Protein AF-A0AAP7KE89-F1 (afdb_monomer)

Radius of gyration: 27.96 Å; Cα contacts (8 Å, |Δi|>4): 507; chains: 1; bounding box: 70×49×113 Å

Structure (mmCIF, N/CA/C/O backbone):
data_AF-A0AAP7KE8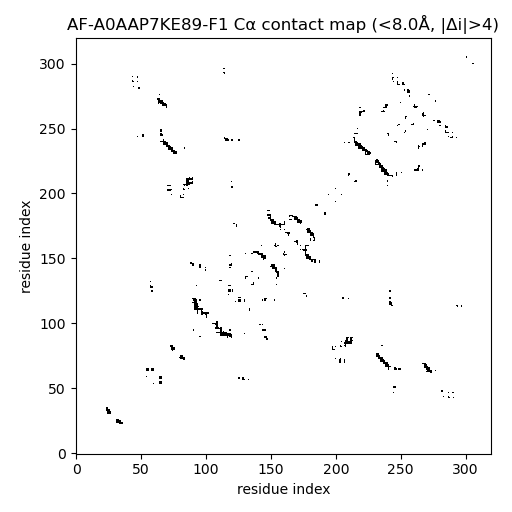9-F1
#
_entry.id   AF-A0AAP7KE89-F1
#
loop_
_atom_site.group_PDB
_atom_site.id
_atom_site.type_symbol
_atom_site.label_atom_id
_atom_site.label_alt_id
_atom_site.label_comp_id
_atom_site.label_asym_id
_atom_site.label_entity_id
_atom_site.label_seq_id
_atom_site.pdbx_PDB_ins_code
_atom_site.Cartn_x
_atom_site.Cartn_y
_atom_site.Cartn_z
_atom_site.occupancy
_atom_site.B_iso_or_equiv
_atom_site.auth_seq_id
_atom_site.auth_comp_id
_atom_site.auth_asym_id
_atom_site.auth_atom_id
_atom_site.pdbx_PDB_model_num
ATOM 1 N N . MET A 1 1 ? 15.797 0.595 -94.934 1.00 42.78 1 MET A N 1
ATOM 2 C CA . MET A 1 1 ? 15.283 -0.718 -94.490 1.00 42.78 1 MET A CA 1
ATOM 3 C C . MET A 1 1 ? 15.054 -0.607 -92.993 1.00 42.78 1 MET A C 1
ATOM 5 O O . MET A 1 1 ? 16.010 -0.299 -92.295 1.00 42.78 1 MET A O 1
ATOM 9 N N . ALA A 1 2 ? 13.812 -0.712 -92.519 1.00 46.69 2 ALA A N 1
ATOM 10 C CA . ALA A 1 2 ? 13.499 -0.599 -91.094 1.00 46.69 2 ALA A CA 1
ATOM 11 C C . ALA A 1 2 ? 13.506 -1.999 -90.470 1.00 46.69 2 ALA A C 1
ATOM 13 O O . ALA A 1 2 ? 12.815 -2.893 -90.957 1.00 46.69 2 ALA A O 1
ATOM 14 N N . GLN A 1 3 ? 14.321 -2.194 -89.438 1.00 51.06 3 GLN A N 1
ATOM 15 C CA . GLN A 1 3 ? 14.411 -3.455 -88.714 1.00 51.06 3 GLN A CA 1
ATOM 16 C C . GLN A 1 3 ? 13.286 -3.482 -87.674 1.00 51.06 3 GLN A C 1
ATOM 18 O O . GLN A 1 3 ? 13.248 -2.630 -86.789 1.00 51.06 3 GLN A O 1
ATOM 23 N N . VAL A 1 4 ? 12.346 -4.418 -87.806 1.00 56.69 4 VAL A N 1
ATOM 24 C CA . VAL A 1 4 ? 11.294 -4.632 -86.804 1.00 56.69 4 VAL A CA 1
ATOM 25 C C . VAL A 1 4 ? 11.699 -5.824 -85.951 1.00 56.69 4 VAL A C 1
ATOM 27 O O . VAL A 1 4 ? 11.823 -6.941 -86.452 1.00 56.69 4 VAL A O 1
ATOM 30 N N . THR A 1 5 ? 11.927 -5.573 -84.666 1.00 59.62 5 THR A N 1
ATOM 31 C CA . THR A 1 5 ? 12.251 -6.604 -83.679 1.00 59.62 5 THR A CA 1
ATOM 32 C C . THR A 1 5 ? 10.969 -7.048 -82.988 1.00 59.62 5 THR A C 1
ATOM 34 O O . THR A 1 5 ? 10.270 -6.229 -82.396 1.00 59.62 5 THR A O 1
ATOM 37 N N . TYR A 1 6 ? 10.677 -8.347 -83.030 1.00 63.22 6 TYR A N 1
ATOM 38 C CA . TYR A 1 6 ? 9.591 -8.951 -82.262 1.00 63.22 6 TYR A CA 1
ATOM 39 C C . TYR A 1 6 ? 10.177 -9.680 -81.052 1.00 63.22 6 TYR A C 1
ATOM 41 O O . TYR A 1 6 ? 11.102 -10.478 -81.197 1.00 63.22 6 TYR A O 1
ATOM 49 N N . SER A 1 7 ? 9.628 -9.420 -79.865 1.00 58.75 7 SER A N 1
ATOM 50 C CA . SER A 1 7 ? 9.923 -10.175 -78.646 1.00 58.75 7 SER A CA 1
ATOM 51 C C . SER A 1 7 ? 8.702 -11.016 -78.290 1.00 58.75 7 SER A C 1
ATOM 53 O O . SER A 1 7 ? 7.611 -10.477 -78.107 1.00 58.75 7 SER A O 1
ATOM 55 N N . CYS A 1 8 ? 8.866 -12.338 -78.234 1.00 63.16 8 CYS A N 1
ATOM 56 C CA . CYS A 1 8 ? 7.820 -13.243 -77.766 1.00 63.16 8 CYS A CA 1
ATOM 57 C C . CYS A 1 8 ? 8.002 -13.507 -76.272 1.00 63.16 8 CYS A C 1
ATOM 59 O O . CYS A 1 8 ? 9.086 -13.890 -75.833 1.00 63.16 8 CYS A O 1
ATOM 61 N N . ILE A 1 9 ? 6.926 -13.353 -75.499 1.00 66.31 9 ILE A N 1
ATOM 62 C CA . ILE A 1 9 ? 6.898 -13.728 -74.083 1.00 66.31 9 ILE A CA 1
ATOM 63 C C . ILE A 1 9 ? 6.863 -15.260 -74.010 1.00 66.31 9 ILE A C 1
ATOM 65 O O . ILE A 1 9 ? 5.874 -15.884 -74.388 1.00 66.31 9 ILE A O 1
ATOM 69 N N . THR A 1 10 ? 7.959 -15.875 -73.566 1.00 65.06 10 THR A N 1
ATOM 70 C CA . THR A 1 10 ? 8.167 -17.333 -73.636 1.00 65.06 10 THR A CA 1
ATOM 71 C C . THR A 1 10 ? 7.569 -18.121 -72.469 1.00 65.06 10 THR A C 1
ATOM 73 O O . THR A 1 10 ? 7.541 -19.348 -72.534 1.00 65.06 10 THR A O 1
ATOM 76 N N . LYS A 1 11 ? 7.039 -17.461 -71.429 1.00 63.00 11 LYS A N 1
ATOM 77 C CA . LYS A 1 11 ? 6.267 -18.101 -70.349 1.00 63.00 11 LYS A CA 1
ATOM 78 C C . LYS A 1 11 ? 5.172 -17.168 -69.827 1.00 63.00 11 LYS A C 1
ATOM 80 O O . LYS A 1 11 ? 5.417 -15.980 -69.638 1.00 63.00 11 LYS A O 1
ATOM 85 N N . LYS A 1 12 ? 3.970 -17.707 -69.580 1.00 60.72 12 LYS A N 1
ATOM 86 C CA . LYS A 1 12 ? 2.926 -17.012 -68.805 1.00 60.72 12 LYS A CA 1
ATOM 87 C C . LYS A 1 12 ? 3.508 -16.693 -67.425 1.00 60.72 12 LYS A C 1
ATOM 89 O O . LYS A 1 12 ? 4.092 -17.582 -66.815 1.00 60.72 12 LYS A O 1
ATOM 94 N N . GLY A 1 13 ? 3.366 -15.451 -66.962 1.00 58.91 13 GLY A N 1
ATOM 95 C CA . GLY A 1 13 ? 3.757 -15.089 -65.602 1.00 58.91 13 GLY A CA 1
ATOM 96 C C . GLY A 1 13 ? 2.991 -15.956 -64.606 1.00 58.91 13 GLY A C 1
ATOM 97 O O . GLY A 1 13 ? 1.761 -15.973 -64.631 1.00 58.91 13 GLY A O 1
ATOM 98 N N . GLU A 1 14 ? 3.712 -16.707 -63.781 1.00 54.19 14 GLU A N 1
ATOM 99 C CA . GLU A 1 14 ? 3.124 -17.392 -62.637 1.00 54.19 14 GLU A CA 1
ATOM 100 C C . GLU A 1 14 ? 2.915 -16.366 -61.529 1.00 54.19 14 GLU A C 1
ATOM 102 O O . GLU A 1 14 ? 3.829 -15.638 -61.147 1.00 54.19 14 GLU A O 1
ATOM 107 N N . THR A 1 15 ? 1.682 -16.275 -61.042 1.00 55.62 15 THR A N 1
ATOM 108 C CA . THR A 1 15 ? 1.375 -15.524 -59.829 1.00 55.62 15 THR A CA 1
ATOM 109 C C . THR A 1 15 ? 1.677 -16.444 -58.656 1.00 55.62 15 THR A C 1
ATOM 111 O O . THR A 1 15 ? 0.883 -17.325 -58.338 1.00 55.62 15 THR A O 1
ATOM 114 N N . THR A 1 16 ? 2.844 -16.289 -58.043 1.00 50.72 16 THR A N 1
ATOM 115 C CA . THR A 1 16 ? 3.153 -16.940 -56.771 1.00 50.72 16 THR A CA 1
ATOM 116 C C . THR A 1 16 ? 2.579 -16.098 -55.642 1.00 50.72 16 THR A C 1
ATOM 118 O O . THR A 1 16 ? 2.971 -14.951 -55.438 1.00 50.72 16 THR A O 1
ATOM 121 N N . THR A 1 17 ? 1.626 -16.663 -54.906 1.00 50.66 17 THR A N 1
ATOM 122 C CA . THR A 1 17 ? 1.193 -16.123 -53.617 1.00 50.66 17 THR A CA 1
ATOM 123 C C . THR A 1 17 ? 2.257 -16.507 -52.594 1.00 50.66 17 THR A C 1
ATOM 125 O O . THR A 1 17 ? 2.205 -17.586 -52.012 1.00 50.66 17 THR A O 1
ATOM 128 N N . THR A 1 18 ? 3.284 -15.675 -52.443 1.00 46.25 18 THR A N 1
ATOM 129 C CA . THR A 1 18 ? 4.228 -15.818 -51.332 1.00 46.25 18 THR A CA 1
ATOM 130 C C . THR A 1 18 ? 3.558 -15.250 -50.089 1.00 46.25 18 THR A C 1
ATOM 132 O O . THR A 1 18 ? 3.082 -14.116 -50.118 1.00 46.25 18 THR A O 1
ATOM 135 N N . GLU A 1 19 ? 3.479 -16.042 -49.023 1.00 50.06 19 GLU A N 1
ATOM 136 C CA . GLU A 1 19 ? 3.009 -15.565 -47.726 1.00 50.06 19 GLU A CA 1
ATOM 137 C C . GLU A 1 19 ? 4.005 -14.522 -47.212 1.00 50.06 19 GLU A C 1
ATOM 139 O O . GLU A 1 19 ? 5.167 -14.816 -46.928 1.00 50.06 19 GLU A O 1
ATOM 144 N N . ASP A 1 20 ? 3.572 -13.264 -47.221 1.00 47.06 20 ASP A N 1
ATOM 145 C CA . ASP A 1 20 ? 4.393 -12.143 -46.803 1.00 47.06 20 ASP A CA 1
ATOM 146 C C . ASP A 1 20 ? 4.388 -12.033 -45.272 1.00 47.06 20 ASP A C 1
ATOM 148 O O . ASP A 1 20 ? 3.546 -11.363 -44.666 1.00 47.06 20 ASP A O 1
ATOM 152 N N . CYS A 1 21 ? 5.356 -12.695 -44.638 1.00 50.75 21 CYS A N 1
ATOM 153 C CA . CYS A 1 21 ? 5.578 -12.596 -43.196 1.00 50.75 21 CYS A CA 1
ATOM 154 C C . CYS A 1 21 ? 6.168 -11.234 -42.764 1.00 50.75 21 CYS A C 1
ATOM 156 O O . CYS A 1 21 ? 6.314 -10.998 -41.565 1.00 50.75 21 CYS A O 1
ATOM 158 N N . SER A 1 22 ? 6.506 -10.322 -43.692 1.00 53.84 22 SER A N 1
ATOM 159 C CA . SER A 1 22 ? 7.179 -9.048 -43.370 1.00 53.84 22 SER A CA 1
ATOM 160 C C . SER A 1 22 ? 6.301 -8.048 -42.616 1.00 53.84 22 SER A C 1
ATOM 162 O O . SER A 1 22 ? 6.807 -7.094 -42.033 1.00 53.84 22 SER A O 1
ATOM 164 N N . THR A 1 23 ? 4.992 -8.288 -42.536 1.00 53.44 23 THR A N 1
ATOM 165 C CA . THR A 1 23 ? 4.086 -7.439 -41.749 1.00 53.44 23 THR A CA 1
ATOM 166 C C . THR A 1 23 ? 4.156 -7.698 -40.241 1.00 53.44 23 THR A C 1
ATOM 168 O O . THR A 1 23 ? 3.535 -6.955 -39.482 1.00 53.44 23 THR A O 1
ATOM 171 N N . LYS A 1 24 ? 4.887 -8.732 -39.788 1.00 57.62 24 LYS A N 1
ATOM 172 C CA . LYS A 1 24 ? 4.883 -9.180 -38.381 1.00 57.62 24 LYS A CA 1
ATOM 173 C C . LYS A 1 24 ? 6.248 -9.628 -37.844 1.00 57.62 24 LYS A C 1
ATOM 175 O O . LYS A 1 24 ? 6.314 -10.368 -36.870 1.00 57.62 24 LYS A O 1
ATOM 180 N N . VAL A 1 25 ? 7.339 -9.218 -38.486 1.00 59.53 25 VAL A N 1
ATOM 181 C CA . VAL A 1 25 ? 8.704 -9.566 -38.072 1.00 59.53 25 VAL A CA 1
ATOM 182 C C . VAL A 1 25 ? 9.510 -8.282 -37.945 1.00 59.53 25 VAL A C 1
ATOM 184 O O . VAL A 1 25 ? 9.642 -7.532 -38.910 1.00 59.53 25 VAL A O 1
ATOM 187 N N . SER A 1 26 ? 10.054 -8.027 -36.756 1.00 61.09 26 SER A N 1
ATOM 188 C CA . SER A 1 26 ? 11.015 -6.946 -36.538 1.00 61.09 26 SER A CA 1
ATOM 189 C C . SER A 1 26 ? 12.421 -7.532 -36.583 1.00 61.09 26 SER A C 1
ATOM 191 O O . SER A 1 26 ? 12.708 -8.520 -35.907 1.00 61.09 26 SER A O 1
ATOM 193 N N . CYS A 1 27 ? 13.294 -6.954 -37.405 1.00 56.31 27 CYS A N 1
ATOM 194 C CA . CYS A 1 27 ? 14.667 -7.420 -37.574 1.00 56.31 27 CYS A CA 1
ATOM 195 C C . CYS A 1 27 ? 15.650 -6.322 -37.176 1.00 56.31 27 CYS A C 1
ATOM 197 O O . CYS A 1 27 ? 15.560 -5.197 -37.669 1.00 56.31 27 CYS A O 1
ATOM 199 N N . TYR A 1 28 ? 16.642 -6.673 -36.362 1.00 50.03 28 TYR A N 1
ATOM 200 C CA . TYR A 1 28 ? 17.775 -5.809 -36.047 1.00 50.03 28 TYR A CA 1
ATOM 201 C C . TYR A 1 28 ? 19.083 -6.584 -36.231 1.00 50.03 28 TYR A C 1
ATOM 203 O O . TYR A 1 28 ? 19.268 -7.668 -35.684 1.00 50.03 28 TYR A O 1
ATOM 211 N N . GLN A 1 29 ? 19.976 -6.042 -37.065 1.00 56.28 29 GLN A N 1
ATOM 212 C CA . GLN A 1 29 ? 21.271 -6.639 -37.429 1.00 56.28 29 GLN A CA 1
ATOM 213 C C . GLN A 1 29 ? 21.217 -8.125 -37.838 1.00 56.28 29 GLN A C 1
ATOM 215 O O . GLN A 1 29 ? 22.052 -8.935 -37.445 1.00 56.28 29 GLN A O 1
ATOM 220 N N . GLY A 1 30 ? 20.231 -8.493 -38.659 1.00 64.12 30 GLY A N 1
ATOM 221 C CA . GLY A 1 30 ? 20.120 -9.848 -39.212 1.00 64.12 30 GLY A CA 1
ATOM 222 C C . GLY A 1 30 ? 19.554 -10.890 -38.245 1.00 64.12 30 GLY A C 1
ATOM 223 O O . GLY A 1 30 ? 19.324 -12.023 -38.662 1.00 64.12 30 GLY A O 1
ATOM 224 N N . VAL A 1 31 ? 19.265 -10.510 -36.998 1.00 47.91 31 VAL A N 1
ATOM 225 C CA . VAL A 1 31 ? 18.435 -11.299 -36.089 1.00 47.91 31 VAL A CA 1
ATOM 226 C C . VAL A 1 31 ? 17.010 -10.772 -36.191 1.00 47.91 31 VAL A C 1
ATOM 228 O O . VAL A 1 31 ? 16.755 -9.579 -36.032 1.00 47.91 31 VAL A O 1
ATOM 231 N N . CYS A 1 32 ? 16.092 -11.667 -36.525 1.00 68.00 32 CYS A N 1
ATOM 232 C CA . CYS A 1 32 ? 14.690 -11.357 -36.742 1.00 68.00 32 CYS A CA 1
ATOM 233 C C . CYS A 1 32 ? 13.848 -12.041 -35.673 1.00 68.00 32 CYS A C 1
ATOM 235 O O . CYS A 1 32 ? 14.073 -13.216 -35.374 1.00 68.00 32 CYS A O 1
ATOM 237 N N . TRP A 1 33 ? 12.862 -11.323 -35.143 1.00 59.56 33 TRP A N 1
ATOM 238 C CA . TRP A 1 33 ? 11.908 -11.859 -34.178 1.00 59.56 33 TRP A CA 1
ATOM 239 C C . TRP A 1 33 ? 10.483 -11.623 -34.648 1.00 59.56 33 TRP A C 1
ATOM 241 O O . TRP A 1 33 ? 10.156 -10.591 -35.239 1.00 59.56 33 TRP A O 1
ATOM 251 N N . ASP A 1 34 ? 9.650 -12.615 -34.369 1.00 61.28 34 ASP A N 1
ATOM 252 C CA . ASP A 1 34 ? 8.229 -12.604 -34.662 1.00 61.28 34 ASP A CA 1
ATOM 253 C C . ASP A 1 34 ? 7.493 -11.727 -33.637 1.00 61.28 34 ASP A C 1
ATOM 255 O O . ASP A 1 34 ? 7.501 -12.013 -32.440 1.00 61.28 34 ASP A O 1
ATOM 259 N N . THR A 1 35 ? 6.877 -10.643 -34.104 1.00 59.97 35 THR A N 1
ATOM 260 C CA . THR A 1 35 ? 6.050 -9.735 -33.296 1.00 59.97 35 THR A CA 1
ATOM 261 C C . THR A 1 35 ? 4.559 -10.068 -33.401 1.00 59.97 35 THR A C 1
ATOM 263 O O . THR A 1 35 ? 3.726 -9.309 -32.910 1.00 59.97 35 THR A O 1
ATOM 266 N N . SER A 1 36 ? 4.198 -11.188 -34.044 1.00 54.00 36 SER A N 1
ATOM 267 C CA . SER A 1 36 ? 2.812 -11.631 -34.236 1.00 54.00 36 SER A CA 1
ATOM 268 C C . SER A 1 36 ? 2.165 -12.243 -32.998 1.00 54.00 36 SER A C 1
ATOM 270 O O . SER A 1 36 ? 0.950 -12.458 -33.007 1.00 54.00 36 SER A O 1
ATOM 272 N N . TYR A 1 37 ? 2.943 -12.511 -31.946 1.00 51.75 37 TYR A N 1
ATOM 273 C CA . TYR A 1 37 ? 2.401 -13.058 -30.713 1.00 51.75 37 TYR A CA 1
ATOM 274 C C . TYR A 1 37 ? 1.489 -12.015 -30.054 1.00 51.75 37 TYR A C 1
ATOM 276 O O . TYR A 1 37 ? 1.950 -10.905 -29.765 1.00 51.75 37 TYR A O 1
ATOM 284 N N . PRO A 1 38 ? 0.201 -12.329 -29.805 1.00 50.03 38 PRO A N 1
ATOM 285 C CA . PRO A 1 38 ? -0.581 -11.521 -28.880 1.00 50.03 38 PRO A CA 1
ATOM 286 C C . PRO A 1 38 ? 0.190 -11.460 -27.559 1.00 50.03 38 PRO A C 1
ATOM 288 O O . PRO A 1 38 ? 0.842 -12.438 -27.198 1.00 50.03 38 PRO A O 1
ATOM 291 N N . SER A 1 39 ? 0.154 -10.314 -26.871 1.00 50.97 39 SER A N 1
ATOM 292 C CA . SER A 1 39 ? 0.728 -10.185 -25.528 1.00 50.97 39 SER A CA 1
ATOM 293 C C . SER A 1 39 ? 0.252 -11.367 -24.689 1.00 50.97 39 SER A C 1
ATOM 295 O O . SER A 1 39 ? -0.937 -11.484 -24.390 1.00 50.97 39 SER A O 1
ATOM 297 N N . ASP A 1 40 ? 1.162 -12.295 -24.406 1.00 55.47 40 ASP A N 1
ATOM 298 C CA . ASP A 1 40 ? 0.822 -13.462 -23.620 1.00 55.47 40 ASP A CA 1
ATOM 299 C C . ASP A 1 40 ? 0.725 -13.002 -22.168 1.00 55.47 40 ASP A C 1
ATOM 301 O O . ASP A 1 40 ? 1.707 -12.540 -21.572 1.00 55.47 40 ASP A O 1
ATOM 305 N N . THR A 1 41 ? -0.478 -13.089 -21.599 1.00 59.97 41 THR A N 1
ATOM 306 C CA . THR A 1 41 ? -0.684 -12.779 -20.184 1.00 59.97 41 THR A CA 1
ATOM 307 C C . THR A 1 41 ? 0.146 -13.691 -19.286 1.00 59.97 41 THR A C 1
ATOM 309 O O . THR A 1 41 ? 0.349 -13.352 -18.127 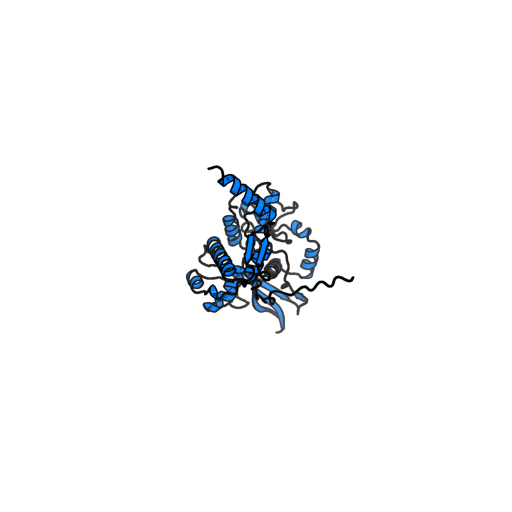1.00 59.97 41 THR A O 1
ATOM 312 N N . ASP A 1 42 ? 0.661 -14.815 -19.789 1.00 66.19 42 ASP A N 1
ATOM 313 C CA . ASP A 1 42 ? 1.469 -15.755 -19.020 1.00 66.19 42 ASP A CA 1
ATOM 314 C C . ASP A 1 42 ? 2.789 -15.140 -18.549 1.00 66.19 42 ASP A C 1
ATOM 316 O O . ASP A 1 42 ? 3.217 -15.418 -17.430 1.00 66.19 42 ASP A O 1
ATOM 320 N N . PHE A 1 43 ? 3.407 -14.242 -19.328 1.00 71.62 43 PHE A N 1
ATOM 321 C CA . PHE A 1 43 ? 4.598 -13.526 -18.859 1.00 71.62 43 PHE A CA 1
ATOM 322 C C . PHE A 1 43 ? 4.246 -12.554 -17.729 1.00 71.62 43 PHE A C 1
ATOM 324 O O . PHE A 1 43 ? 4.872 -12.577 -16.672 1.00 71.62 43 PHE A O 1
ATOM 331 N N . ALA A 1 44 ? 3.199 -11.752 -17.924 1.00 67.19 44 ALA A N 1
ATOM 332 C CA . ALA A 1 44 ? 2.658 -10.846 -16.913 1.00 67.19 44 ALA A CA 1
ATOM 333 C C . ALA A 1 44 ? 2.300 -11.582 -15.610 1.00 67.19 44 ALA A C 1
ATOM 335 O O . ALA A 1 44 ? 2.704 -11.171 -14.523 1.00 67.19 44 ALA A O 1
ATOM 336 N N . LYS A 1 45 ? 1.605 -12.717 -15.724 1.00 70.94 45 LYS A N 1
ATOM 337 C CA . LYS A 1 45 ? 1.232 -13.587 -14.605 1.00 70.94 45 LYS A CA 1
ATOM 338 C C . LYS A 1 45 ? 2.450 -14.213 -13.941 1.00 70.94 45 LYS A C 1
ATOM 340 O O . LYS A 1 45 ? 2.493 -14.276 -12.719 1.00 70.94 45 LYS A O 1
ATOM 345 N N . ALA A 1 46 ? 3.458 -14.639 -14.701 1.00 77.62 46 ALA A N 1
ATOM 346 C CA . ALA A 1 46 ? 4.693 -15.178 -14.139 1.00 77.62 46 ALA A CA 1
ATOM 347 C C . ALA A 1 46 ? 5.481 -14.113 -13.363 1.00 77.62 46 ALA A C 1
ATOM 349 O O . ALA A 1 46 ? 5.978 -14.398 -12.272 1.00 77.62 46 ALA A O 1
ATOM 350 N N . VAL A 1 47 ? 5.569 -12.890 -13.892 1.00 78.38 47 VAL A N 1
ATOM 351 C CA . VAL A 1 47 ? 6.215 -11.760 -13.211 1.00 78.38 47 VAL A CA 1
ATOM 352 C C . VAL A 1 47 ? 5.448 -11.394 -11.942 1.00 78.38 47 VAL A C 1
ATOM 354 O O . VAL A 1 47 ? 6.052 -11.313 -10.876 1.00 78.38 47 VAL A O 1
ATOM 357 N N . ALA A 1 48 ? 4.125 -11.268 -12.020 1.00 80.44 48 ALA A N 1
ATOM 358 C CA . ALA A 1 48 ? 3.283 -10.997 -10.860 1.00 80.44 48 ALA A CA 1
ATOM 359 C C . ALA A 1 48 ? 3.338 -12.110 -9.807 1.00 80.44 48 ALA A C 1
ATOM 361 O O . ALA A 1 48 ? 3.436 -11.819 -8.622 1.00 80.44 48 ALA A O 1
ATOM 362 N N . ALA A 1 49 ? 3.366 -13.382 -10.209 1.00 79.31 49 ALA A N 1
ATOM 363 C CA . ALA A 1 49 ? 3.529 -14.500 -9.282 1.00 79.31 49 ALA A CA 1
ATOM 364 C C . ALA A 1 49 ? 4.906 -14.491 -8.600 1.00 79.31 49 ALA A C 1
ATOM 366 O O . ALA A 1 49 ? 5.020 -14.808 -7.415 1.00 79.31 49 ALA A O 1
ATOM 367 N N . LYS A 1 50 ? 5.967 -14.124 -9.331 1.00 79.69 50 LYS A N 1
ATOM 368 C CA . LYS A 1 50 ? 7.309 -13.961 -8.757 1.00 79.69 50 LYS A CA 1
ATOM 369 C C . LYS A 1 50 ? 7.367 -12.804 -7.775 1.00 79.69 50 LYS A C 1
ATOM 371 O O . LYS A 1 50 ? 7.986 -12.962 -6.724 1.00 79.69 50 LYS A O 1
ATOM 376 N N . GLU A 1 51 ? 6.719 -11.693 -8.096 1.00 83.50 51 GLU A N 1
ATOM 377 C CA . GLU A 1 51 ? 6.678 -10.551 -7.196 1.00 83.50 51 GLU A CA 1
ATOM 378 C C . GLU A 1 51 ? 5.829 -10.830 -5.957 1.00 83.50 51 GLU A C 1
ATOM 380 O O . GLU A 1 51 ? 6.293 -10.606 -4.845 1.00 83.50 51 GLU A O 1
ATOM 385 N N . ALA A 1 52 ? 4.669 -11.466 -6.119 1.00 84.81 52 ALA A N 1
ATOM 386 C CA . ALA A 1 52 ? 3.862 -11.936 -5.000 1.00 84.81 52 ALA A CA 1
ATOM 387 C C . ALA A 1 52 ? 4.677 -12.859 -4.077 1.00 84.81 52 ALA A C 1
ATOM 389 O O . ALA A 1 52 ? 4.651 -12.710 -2.858 1.00 84.81 52 ALA A O 1
ATOM 390 N N . ALA A 1 53 ? 5.465 -13.785 -4.634 1.00 83.25 53 ALA A N 1
ATOM 391 C CA . ALA A 1 53 ? 6.339 -14.640 -3.833 1.00 83.25 53 ALA A CA 1
ATOM 392 C C . ALA A 1 53 ? 7.433 -13.846 -3.093 1.00 83.25 53 ALA A C 1
ATOM 394 O O . ALA A 1 53 ? 7.760 -14.177 -1.952 1.00 83.25 53 ALA A O 1
ATOM 395 N N . ARG A 1 54 ? 7.995 -12.804 -3.721 1.00 84.62 54 ARG A N 1
ATOM 396 C CA . ARG A 1 54 ? 8.976 -11.916 -3.086 1.00 84.62 54 ARG A CA 1
ATOM 397 C C . ARG A 1 54 ? 8.340 -11.132 -1.937 1.00 84.62 54 ARG A C 1
ATOM 399 O O . ARG A 1 54 ? 8.889 -11.152 -0.840 1.00 84.62 54 ARG A O 1
ATOM 406 N N . GLU A 1 55 ? 7.196 -10.487 -2.164 1.00 84.88 55 GLU A N 1
ATOM 407 C CA . GLU A 1 55 ? 6.445 -9.750 -1.139 1.00 84.88 55 GLU A CA 1
ATOM 408 C C . GLU A 1 55 ? 6.047 -10.658 0.023 1.00 84.88 55 GLU A C 1
ATOM 410 O O . GLU A 1 55 ? 6.316 -10.326 1.172 1.00 84.88 55 GLU A O 1
ATOM 415 N N . ALA A 1 56 ? 5.502 -11.844 -0.256 1.00 85.56 56 ALA A N 1
ATOM 416 C CA . ALA A 1 56 ? 5.151 -12.816 0.776 1.00 85.56 56 ALA A CA 1
ATOM 417 C C . ALA A 1 56 ? 6.369 -13.248 1.612 1.00 85.56 56 ALA A C 1
ATOM 419 O O . ALA A 1 56 ? 6.255 -13.434 2.820 1.00 85.56 56 ALA A O 1
ATOM 420 N N . GLY A 1 57 ? 7.547 -13.377 0.991 1.00 81.56 57 GLY A N 1
ATOM 421 C CA . GLY A 1 57 ? 8.790 -13.703 1.692 1.00 81.56 57 GLY A CA 1
ATOM 422 C C . GLY A 1 57 ? 9.359 -12.561 2.543 1.00 81.56 57 GLY A C 1
ATOM 423 O O . GLY A 1 57 ? 10.069 -12.837 3.507 1.00 81.56 57 GLY A O 1
ATOM 424 N N . VAL A 1 58 ? 9.066 -11.302 2.200 1.00 79.88 58 VAL A N 1
ATOM 425 C CA . VAL A 1 58 ? 9.571 -10.112 2.910 1.00 79.88 58 VAL A CA 1
ATOM 426 C C . VAL A 1 58 ? 8.596 -9.629 3.986 1.00 79.88 58 VAL A C 1
ATOM 428 O O . VAL A 1 58 ? 9.034 -9.335 5.094 1.00 79.88 58 VAL A O 1
ATOM 431 N N . TYR A 1 59 ? 7.300 -9.573 3.671 1.00 84.50 59 TYR A N 1
ATOM 432 C CA . TYR A 1 59 ? 6.263 -8.976 4.521 1.00 84.50 59 TYR A CA 1
ATOM 433 C C . TYR A 1 59 ? 5.346 -10.003 5.199 1.00 84.50 59 TYR A C 1
ATOM 435 O O . TYR A 1 59 ? 4.496 -9.638 6.002 1.00 84.50 59 TYR A O 1
ATOM 443 N N . GLY A 1 60 ? 5.499 -11.296 4.900 1.00 81.38 60 GLY A N 1
ATOM 444 C CA . GLY A 1 60 ? 4.636 -12.358 5.428 1.00 81.38 60 GLY A CA 1
ATOM 445 C C . GLY A 1 60 ? 5.029 -12.926 6.794 1.00 81.38 60 GLY A C 1
ATOM 446 O O . GLY A 1 60 ? 4.483 -13.955 7.195 1.00 81.38 60 GLY A O 1
ATOM 447 N N . SER A 1 61 ? 5.991 -12.327 7.506 1.00 72.19 61 SER A N 1
ATOM 448 C CA . SER A 1 61 ? 6.535 -12.887 8.757 1.00 72.19 61 SER A CA 1
ATOM 449 C C . SER A 1 61 ? 5.523 -12.958 9.900 1.00 72.19 61 SER A C 1
ATOM 451 O O . SER A 1 61 ? 5.660 -13.810 10.777 1.00 72.19 61 SER A O 1
ATOM 453 N N . ASP A 1 62 ? 4.494 -12.115 9.864 1.00 71.12 62 ASP A N 1
ATOM 454 C CA . ASP A 1 62 ? 3.471 -12.028 10.910 1.00 71.12 62 ASP A CA 1
ATOM 455 C C . ASP A 1 62 ? 2.291 -12.989 10.670 1.00 71.12 62 ASP A C 1
ATOM 457 O O . ASP A 1 62 ? 1.292 -12.961 11.386 1.00 71.12 62 ASP A O 1
ATOM 461 N N . GLY A 1 63 ? 2.413 -13.880 9.676 1.00 77.81 63 GLY A N 1
ATOM 462 C CA . GLY A 1 63 ? 1.398 -14.882 9.332 1.00 77.81 63 GLY A CA 1
ATOM 463 C C . GLY A 1 63 ? 0.269 -14.358 8.442 1.00 77.81 63 GLY A C 1
ATOM 464 O O . GLY A 1 63 ? -0.615 -15.130 8.069 1.00 77.81 63 GLY A O 1
ATOM 465 N N . GLU A 1 64 ? 0.319 -13.080 8.068 1.00 86.00 64 GLU A N 1
ATOM 466 C CA . GLU A 1 64 ? -0.608 -12.437 7.143 1.00 86.00 64 GLU A CA 1
ATOM 467 C C . GLU A 1 64 ? 0.154 -11.904 5.921 1.00 86.00 64 GLU A C 1
ATOM 469 O O . GLU A 1 64 ? 1.132 -11.172 6.038 1.00 86.00 64 GLU A O 1
ATOM 474 N N . LEU A 1 65 ? -0.283 -12.310 4.732 1.00 91.62 65 LEU A N 1
ATOM 475 C CA . LEU A 1 65 ? 0.281 -11.946 3.439 1.00 91.62 65 LEU A CA 1
ATOM 476 C C . LEU A 1 65 ? -0.529 -10.802 2.831 1.00 91.62 65 LEU A C 1
ATOM 478 O O . LEU A 1 65 ? -1.757 -10.878 2.789 1.00 91.62 65 LEU A O 1
ATOM 482 N N . PHE A 1 66 ? 0.155 -9.792 2.285 1.00 93.69 66 PHE A N 1
ATOM 483 C CA . PHE A 1 66 ? -0.468 -8.653 1.595 1.00 93.69 66 PHE A CA 1
ATOM 484 C C . PHE A 1 66 ? -1.457 -7.877 2.483 1.00 93.69 66 PHE A C 1
ATOM 486 O O . PHE A 1 66 ? -2.543 -7.508 2.038 1.00 93.69 66 PHE A O 1
ATOM 493 N N . GLY A 1 67 ? -1.107 -7.670 3.755 1.00 93.69 67 GLY A N 1
ATOM 494 C CA . GLY A 1 67 ? -1.870 -6.813 4.665 1.00 93.69 67 GLY A CA 1
ATOM 495 C C . GLY A 1 67 ? -1.868 -5.347 4.230 1.00 93.69 67 GLY A C 1
ATOM 496 O O . GLY A 1 67 ? -0.982 -4.910 3.498 1.00 93.69 67 GLY A O 1
ATOM 497 N N . GLY A 1 68 ? -2.873 -4.596 4.676 1.00 94.06 68 GLY A N 1
ATOM 498 C CA . GLY A 1 68 ? -3.018 -3.161 4.429 1.00 94.06 68 GLY A CA 1
ATOM 499 C C . GLY A 1 68 ? -3.372 -2.394 5.703 1.00 94.06 68 GLY A C 1
ATOM 500 O O . GLY A 1 68 ? -3.817 -2.989 6.686 1.00 94.06 68 GLY A O 1
ATOM 501 N N . GLU A 1 69 ? -3.217 -1.072 5.668 1.00 93.69 69 GLU A N 1
ATOM 502 C CA . GLU A 1 69 ? -3.604 -0.166 6.757 1.00 93.69 69 GLU A CA 1
ATOM 503 C C . GLU A 1 69 ? -4.968 0.476 6.488 1.00 93.69 69 GLU A C 1
ATOM 505 O O . GLU A 1 69 ? -5.324 0.761 5.337 1.00 93.69 69 GLU A O 1
ATOM 510 N N . ASP A 1 70 ? -5.741 0.696 7.553 1.00 96.12 70 ASP A N 1
ATOM 511 C CA . ASP A 1 70 ? -6.944 1.513 7.493 1.00 96.12 70 ASP A CA 1
ATOM 512 C C . ASP A 1 70 ? -6.580 2.999 7.537 1.00 96.12 70 ASP A C 1
ATOM 514 O O . ASP A 1 70 ? -5.936 3.495 8.457 1.00 96.12 70 ASP A O 1
ATOM 518 N N . GLU A 1 71 ? -7.021 3.732 6.521 1.00 95.56 71 GLU A N 1
ATOM 519 C CA . GLU A 1 71 ? -6.799 5.167 6.412 1.00 95.56 71 GLU A CA 1
ATOM 520 C C . GLU A 1 71 ? -8.123 5.881 6.160 1.00 95.56 71 GLU A C 1
ATOM 522 O O . GLU A 1 71 ? -9.057 5.343 5.553 1.00 95.56 71 GLU A O 1
ATOM 527 N N . SER A 1 72 ? -8.229 7.130 6.610 1.00 96.00 72 SER A N 1
ATOM 528 C CA . SER A 1 72 ? -9.450 7.901 6.410 1.00 96.00 72 SER A CA 1
ATOM 529 C C . SER A 1 72 ? -9.196 9.382 6.173 1.00 96.00 72 SER A C 1
ATOM 531 O O . SER A 1 72 ? -8.198 9.954 6.601 1.00 96.00 72 SER A O 1
ATOM 533 N N . CYS A 1 73 ? -10.127 10.012 5.463 1.00 94.19 73 CYS A N 1
ATOM 534 C CA . CYS A 1 73 ? -10.125 11.448 5.216 1.00 94.19 73 CYS A CA 1
ATOM 535 C C . CYS A 1 73 ? -11.522 12.024 5.408 1.00 94.19 73 CYS A C 1
ATOM 537 O O . CYS A 1 73 ? -12.539 11.339 5.266 1.00 94.19 73 CYS A O 1
ATOM 539 N N . ARG A 1 74 ? -11.585 13.319 5.703 1.00 92.62 74 ARG A N 1
ATOM 540 C CA . ARG A 1 74 ? -12.816 14.015 6.055 1.00 92.62 74 ARG A CA 1
ATOM 541 C C . ARG A 1 74 ? -13.215 15.036 5.002 1.00 92.62 74 ARG A C 1
ATOM 543 O O . ARG A 1 74 ? -12.417 15.793 4.435 1.00 92.62 74 ARG A O 1
ATOM 550 N N . LYS A 1 75 ? -14.524 15.086 4.781 1.00 90.88 75 LYS A N 1
ATOM 551 C CA . LYS A 1 75 ? -15.235 16.085 3.989 1.00 90.88 75 LYS A CA 1
ATOM 552 C C . LYS A 1 75 ? -16.222 16.799 4.903 1.00 90.88 75 LYS A C 1
ATOM 554 O O . LYS A 1 75 ? -17.154 16.186 5.411 1.00 90.88 75 LYS A O 1
ATOM 559 N N . GLY A 1 76 ? -16.023 18.092 5.122 1.00 85.31 76 GLY A N 1
ATOM 560 C CA . GLY A 1 76 ? -16.806 18.898 6.057 1.00 85.31 76 GLY A CA 1
ATOM 561 C C . GLY A 1 76 ? -17.593 20.024 5.391 1.00 85.31 76 GLY A C 1
ATOM 562 O O . GLY A 1 76 ? -17.315 20.430 4.259 1.00 85.31 76 GLY A O 1
ATOM 563 N N . TYR A 1 77 ? -18.558 20.567 6.139 1.00 75.19 77 TYR A N 1
ATOM 564 C CA . TYR A 1 77 ? -19.294 21.799 5.828 1.00 75.19 77 TYR A CA 1
ATOM 565 C C . TYR A 1 77 ? -19.966 21.794 4.446 1.00 75.19 77 TYR A C 1
ATOM 567 O O . TYR A 1 77 ? -19.882 22.768 3.702 1.00 75.19 77 TYR A O 1
ATOM 575 N N . GLY A 1 78 ? -20.593 20.677 4.064 1.00 66.69 78 GLY A N 1
ATOM 576 C CA . GLY A 1 78 ? -21.277 20.569 2.769 1.00 66.69 78 GLY A CA 1
ATOM 577 C C . GLY A 1 78 ? -20.343 20.630 1.551 1.00 66.69 78 GLY A C 1
ATOM 578 O O . GLY A 1 78 ? -20.788 21.004 0.472 1.00 66.69 78 GLY A O 1
ATOM 579 N N . GLY A 1 79 ? -19.059 20.283 1.715 1.00 66.31 79 GLY A N 1
ATOM 580 C CA . GLY A 1 79 ? -18.074 20.203 0.628 1.00 66.31 79 GLY A CA 1
ATOM 581 C C . GLY A 1 79 ? -17.038 21.329 0.606 1.00 66.31 79 GLY A C 1
ATOM 582 O O . GLY A 1 79 ? -16.119 21.279 -0.208 1.00 66.31 79 GLY A O 1
ATOM 583 N N . ILE A 1 80 ? -17.141 22.312 1.508 1.00 73.06 80 ILE A N 1
ATOM 584 C CA . ILE A 1 80 ? -16.172 23.416 1.622 1.00 73.06 80 ILE A CA 1
ATOM 585 C C . ILE A 1 80 ? -14.817 22.901 2.137 1.00 73.06 80 ILE A C 1
ATOM 587 O O . ILE A 1 80 ? -13.771 23.288 1.619 1.00 73.06 80 ILE A O 1
ATOM 591 N N . LYS A 1 81 ? -14.824 21.986 3.115 1.00 81.19 81 LYS A N 1
ATOM 592 C CA . LYS A 1 81 ? -13.618 21.278 3.566 1.00 81.19 81 LYS A CA 1
ATOM 593 C C . LYS A 1 81 ? -13.550 19.935 2.843 1.00 81.19 81 LYS A C 1
ATOM 595 O O . LYS A 1 81 ? -14.433 19.105 3.033 1.00 81.19 81 LYS A O 1
ATOM 600 N N . ASN A 1 82 ? -12.525 19.712 2.024 1.00 86.69 82 ASN A N 1
ATOM 601 C CA . ASN A 1 82 ? -12.318 18.438 1.331 1.00 86.69 82 ASN A CA 1
ATOM 602 C C . ASN A 1 82 ? -10.849 18.011 1.415 1.00 86.69 82 ASN A C 1
ATOM 604 O O . ASN A 1 82 ? -10.017 18.498 0.634 1.00 86.69 82 ASN A O 1
ATOM 608 N N . CYS A 1 83 ? -10.583 17.102 2.357 1.00 88.12 83 CYS A N 1
ATOM 609 C CA . CYS A 1 83 ? -9.282 16.485 2.609 1.00 88.12 83 CYS A CA 1
ATOM 610 C C . CYS A 1 83 ? -9.110 15.136 1.900 1.00 88.12 83 CYS A C 1
ATOM 612 O O . CYS A 1 83 ? -8.046 14.545 1.949 1.00 88.12 83 CYS A O 1
ATOM 614 N N . CYS A 1 84 ? -10.120 14.685 1.156 1.00 90.44 84 CYS A N 1
ATOM 615 C CA . CYS A 1 84 ? -10.076 13.454 0.370 1.00 90.44 84 CYS A CA 1
ATOM 616 C C . CYS A 1 84 ? -9.630 13.689 -1.080 1.00 90.44 84 CYS A C 1
ATOM 618 O O . CYS A 1 84 ? -10.075 12.995 -2.002 1.00 90.44 84 CYS A O 1
ATOM 620 N N . GLY A 1 85 ? -8.808 14.709 -1.324 1.00 87.06 85 GLY A N 1
ATOM 621 C CA . GLY A 1 85 ? -8.189 14.916 -2.631 1.00 87.06 85 GLY A CA 1
ATOM 622 C C . GLY A 1 85 ? -7.092 13.880 -2.867 1.00 87.06 85 GLY A C 1
ATOM 623 O O . GLY A 1 85 ? -6.418 13.491 -1.923 1.00 87.06 85 GLY A O 1
ATOM 624 N N . LYS A 1 86 ? -6.912 13.436 -4.113 1.00 86.75 86 LYS A N 1
ATOM 625 C CA . LYS A 1 86 ? -5.688 12.721 -4.495 1.00 86.75 86 LYS A CA 1
ATOM 626 C C . LYS A 1 86 ? -4.558 13.742 -4.661 1.00 86.75 86 LYS A C 1
ATOM 628 O O . LYS A 1 86 ? -4.798 14.815 -5.220 1.00 86.75 86 LYS A O 1
ATOM 633 N N . SER A 1 87 ? -3.358 13.411 -4.211 1.00 78.88 87 SER A N 1
ATOM 634 C CA . SER A 1 87 ? -2.137 14.208 -4.372 1.00 78.88 87 SER A CA 1
ATOM 635 C C . SER A 1 87 ? -1.005 13.326 -4.897 1.00 78.88 87 SER A C 1
ATOM 637 O O . SER A 1 87 ? -1.011 12.119 -4.700 1.00 78.88 87 SER A O 1
ATOM 639 N N . GLY A 1 88 ? -0.045 13.915 -5.608 1.00 76.44 88 GLY A N 1
ATOM 640 C CA . GLY A 1 88 ? 1.211 13.227 -5.925 1.00 76.44 88 GLY A CA 1
ATOM 641 C C . GLY A 1 88 ? 2.196 13.305 -4.756 1.00 76.44 88 GLY A C 1
ATOM 642 O O . GLY A 1 88 ? 1.961 14.053 -3.806 1.00 76.44 88 GLY A O 1
ATOM 643 N N . GLY A 1 89 ? 3.313 12.584 -4.858 1.00 71.38 89 GLY A N 1
ATOM 644 C CA . GLY A 1 89 ? 4.434 12.684 -3.913 1.00 71.38 89 GLY A CA 1
ATOM 645 C C . GLY A 1 89 ? 4.692 11.446 -3.052 1.00 71.38 89 GLY A C 1
ATOM 646 O O . GLY A 1 89 ? 5.644 11.463 -2.277 1.00 71.38 89 GLY A O 1
ATOM 647 N N . ALA A 1 90 ? 3.891 10.384 -3.190 1.00 80.25 90 ALA A N 1
ATOM 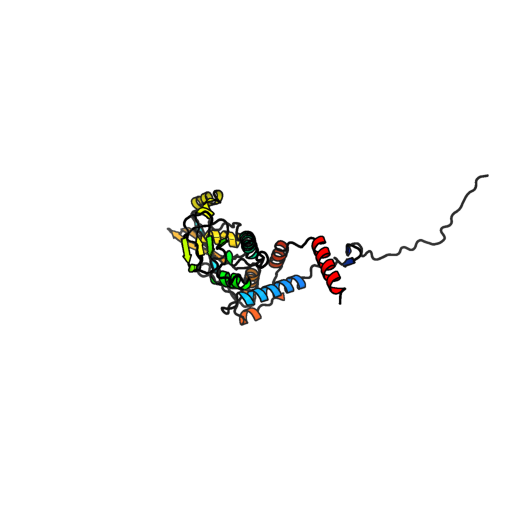648 C CA . ALA A 1 90 ? 4.291 9.064 -2.711 1.00 80.25 90 ALA A CA 1
ATOM 649 C C . ALA A 1 90 ? 5.422 8.538 -3.606 1.00 80.25 90 ALA A C 1
ATOM 651 O O . ALA A 1 90 ? 5.271 8.460 -4.826 1.00 80.25 90 ALA A O 1
ATOM 652 N N . GLU A 1 91 ? 6.547 8.201 -2.988 1.00 79.00 91 GLU A N 1
ATOM 653 C CA . GLU A 1 91 ? 7.759 7.742 -3.662 1.00 79.00 91 GLU A CA 1
ATOM 654 C C . GLU A 1 91 ? 7.963 6.247 -3.408 1.00 79.00 91 GLU A C 1
ATOM 656 O O . GLU A 1 91 ? 7.686 5.748 -2.316 1.00 79.00 91 GLU A O 1
ATOM 661 N N . THR A 1 92 ? 8.470 5.534 -4.413 1.00 81.75 92 THR A N 1
ATOM 662 C CA . THR A 1 92 ? 8.797 4.109 -4.285 1.00 81.75 92 THR A CA 1
ATOM 663 C C . THR A 1 92 ? 10.068 3.922 -3.463 1.00 81.75 92 THR A C 1
ATOM 665 O O . THR A 1 92 ? 10.914 4.820 -3.366 1.00 81.75 92 THR A O 1
ATOM 668 N N . ASN A 1 93 ? 10.271 2.718 -2.929 1.00 77.62 93 ASN A N 1
ATOM 669 C CA . ASN A 1 93 ? 11.496 2.367 -2.217 1.00 77.62 93 ASN A CA 1
ATOM 670 C C . ASN A 1 93 ? 12.741 2.616 -3.083 1.00 77.62 93 ASN A C 1
ATOM 672 O O . ASN A 1 93 ? 13.762 3.076 -2.578 1.00 77.62 93 ASN A O 1
ATOM 676 N N . PHE A 1 94 ? 12.663 2.351 -4.390 1.00 76.38 94 PHE A N 1
ATOM 677 C CA . PHE A 1 94 ? 13.727 2.655 -5.346 1.00 76.38 94 PHE A CA 1
ATOM 678 C C . PHE A 1 94 ? 14.030 4.148 -5.455 1.00 76.38 94 PHE A C 1
ATOM 680 O O . PHE A 1 94 ? 15.198 4.523 -5.378 1.00 76.38 94 PHE A O 1
ATOM 687 N N . SER A 1 95 ? 13.010 4.998 -5.594 1.00 74.50 95 SER A N 1
ATOM 688 C CA . SER A 1 95 ? 13.195 6.454 -5.677 1.00 74.50 95 SER A CA 1
ATOM 689 C C . SER A 1 95 ? 13.905 6.993 -4.431 1.00 74.50 95 SER A C 1
ATOM 691 O O . SER A 1 95 ? 14.911 7.703 -4.521 1.00 74.50 95 SER A O 1
ATOM 693 N N . ILE A 1 96 ? 13.461 6.547 -3.254 1.00 69.31 96 ILE A N 1
ATOM 694 C CA . ILE A 1 96 ? 14.023 6.956 -1.962 1.00 69.31 96 ILE A CA 1
ATOM 695 C C . ILE A 1 96 ? 15.463 6.438 -1.789 1.00 69.31 96 ILE A C 1
ATOM 697 O O . ILE A 1 96 ? 16.346 7.181 -1.356 1.00 69.31 96 ILE A O 1
ATOM 701 N N . MET A 1 97 ? 15.757 5.193 -2.182 1.00 65.75 97 MET A N 1
ATOM 702 C CA . MET A 1 97 ? 17.125 4.647 -2.136 1.00 65.75 97 MET A CA 1
ATOM 703 C C . MET A 1 97 ? 18.070 5.267 -3.172 1.00 65.75 97 MET A C 1
ATOM 705 O O . MET A 1 97 ? 19.270 5.404 -2.914 1.00 65.75 97 MET A O 1
ATOM 709 N N . GLY A 1 98 ? 17.552 5.697 -4.321 1.00 61.62 98 GLY A N 1
ATOM 710 C CA . GLY A 1 98 ? 18.323 6.435 -5.319 1.00 61.62 98 GLY A CA 1
ATOM 711 C C . GLY A 1 98 ? 18.873 7.755 -4.765 1.00 61.62 98 GLY A C 1
ATOM 712 O O . GLY A 1 98 ? 20.044 8.074 -4.990 1.00 61.62 98 GL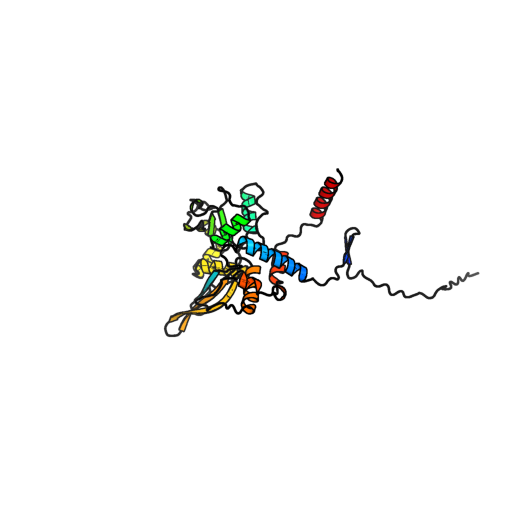Y A O 1
ATOM 713 N N . GLN A 1 99 ? 18.072 8.476 -3.970 1.00 57.16 99 GLN A N 1
ATOM 714 C CA . GLN A 1 99 ? 18.497 9.706 -3.281 1.00 57.16 99 GLN A CA 1
ATOM 715 C C . GLN A 1 99 ? 19.593 9.438 -2.239 1.00 57.16 99 GLN A C 1
ATOM 717 O O . GLN A 1 99 ? 20.545 10.208 -2.096 1.00 57.16 99 GLN A O 1
ATOM 722 N N . VAL A 1 100 ? 19.504 8.308 -1.535 1.00 52.31 100 VAL A N 1
ATOM 723 C CA . VAL A 1 100 ? 20.515 7.885 -0.558 1.00 52.31 100 VAL A CA 1
ATOM 724 C C . VAL A 1 100 ? 21.871 7.668 -1.216 1.00 52.31 100 VAL A C 1
ATOM 726 O O . VAL A 1 100 ? 22.887 8.166 -0.727 1.00 52.31 100 VAL A O 1
ATOM 729 N N . ALA A 1 101 ? 21.914 6.965 -2.340 1.00 50.38 101 ALA A N 1
ATOM 730 C CA . ALA A 1 101 ? 23.177 6.582 -2.953 1.00 50.38 101 ALA A CA 1
ATOM 731 C C . ALA A 1 101 ? 23.983 7.753 -3.524 1.00 50.38 101 ALA A C 1
ATOM 733 O O . ALA A 1 101 ? 25.211 7.677 -3.591 1.00 50.38 101 ALA A O 1
ATOM 734 N N . THR A 1 102 ? 23.314 8.854 -3.874 1.00 46.72 102 THR A N 1
ATOM 735 C CA . THR A 1 102 ? 23.977 10.098 -4.284 1.00 46.72 102 THR A CA 1
ATOM 736 C C . THR A 1 102 ? 24.645 10.813 -3.105 1.00 46.72 102 THR A C 1
ATOM 738 O O . THR A 1 102 ? 25.654 11.485 -3.301 1.00 46.72 102 THR A O 1
ATOM 741 N N . SER A 1 103 ? 24.141 10.636 -1.878 1.00 44.94 103 SER A N 1
ATOM 742 C CA . SER A 1 103 ? 24.663 11.307 -0.676 1.00 44.94 103 SER A CA 1
ATOM 743 C C . SER A 1 103 ? 25.897 10.634 -0.053 1.00 44.94 103 SER A C 1
ATOM 745 O O . SER A 1 103 ? 26.681 11.307 0.615 1.00 44.94 103 SER A O 1
ATOM 747 N N . VAL A 1 104 ? 26.117 9.333 -0.297 1.00 41.69 104 VAL A N 1
ATOM 748 C CA . VAL A 1 104 ? 27.202 8.549 0.339 1.00 41.69 104 VAL A CA 1
ATOM 749 C C . VAL A 1 104 ? 28.320 8.105 -0.611 1.00 41.69 104 VAL A C 1
ATOM 751 O O . VAL A 1 104 ? 29.244 7.417 -0.186 1.00 41.69 104 VAL A O 1
ATOM 754 N N . GLY A 1 105 ? 28.276 8.488 -1.892 1.00 39.91 105 GLY A N 1
ATOM 755 C CA . GLY A 1 105 ? 29.362 8.223 -2.848 1.00 39.91 105 GLY A CA 1
ATOM 756 C C . GLY A 1 105 ? 29.658 6.738 -3.117 1.00 39.91 105 GLY A C 1
ATOM 757 O O . GLY A 1 105 ? 30.725 6.420 -3.638 1.00 39.91 105 GLY A O 1
ATOM 758 N N . GLY A 1 106 ? 28.747 5.821 -2.772 1.00 40.84 106 GLY A N 1
ATOM 759 C CA . GLY A 1 106 ? 28.990 4.382 -2.860 1.00 40.84 106 GLY A CA 1
ATOM 760 C C . GLY A 1 106 ? 27.723 3.562 -3.086 1.00 40.84 106 GLY A C 1
ATOM 761 O O . GLY A 1 106 ? 26.908 3.427 -2.182 1.00 40.84 106 GLY A O 1
ATOM 762 N N . GLY A 1 107 ? 27.601 2.994 -4.291 1.00 44.22 107 GLY A N 1
ATOM 763 C CA . GLY A 1 107 ? 27.057 1.661 -4.611 1.00 44.22 107 GLY A CA 1
ATOM 764 C C . GLY A 1 107 ? 25.618 1.270 -4.244 1.00 44.22 107 GLY A C 1
ATOM 765 O O . GLY A 1 107 ? 25.130 0.291 -4.796 1.00 44.22 107 GLY A O 1
ATOM 766 N N . LEU A 1 108 ? 24.915 1.982 -3.365 1.00 48.53 108 LEU A N 1
ATOM 767 C CA . LEU A 1 108 ? 23.608 1.566 -2.833 1.00 48.53 108 LEU A CA 1
ATOM 768 C C . LEU A 1 108 ? 22.412 1.952 -3.728 1.00 48.53 108 LEU A C 1
ATOM 770 O O . LEU A 1 108 ? 21.280 1.601 -3.413 1.00 48.53 108 LEU A O 1
ATOM 774 N N . ALA A 1 109 ? 22.652 2.616 -4.867 1.00 47.19 109 ALA A N 1
ATOM 775 C CA . ALA A 1 109 ? 21.616 3.233 -5.717 1.00 47.19 109 ALA A CA 1
ATOM 776 C C . ALA A 1 109 ? 20.626 2.244 -6.337 1.00 47.19 109 ALA A C 1
ATOM 778 O O . ALA A 1 109 ? 19.595 2.653 -6.856 1.00 47.19 109 ALA A O 1
ATOM 779 N N . SER A 1 110 ? 20.962 0.954 -6.341 1.00 50.53 110 SER A N 1
ATOM 780 C CA . SER A 1 110 ? 20.313 -0.036 -7.206 1.00 50.53 110 SER A CA 1
ATOM 781 C C . SER A 1 110 ? 19.459 -1.061 -6.464 1.00 50.53 110 SER A C 1
ATOM 783 O O . SER A 1 110 ? 18.921 -1.956 -7.105 1.00 50.53 110 SER A O 1
ATOM 785 N N . TYR A 1 111 ? 19.341 -0.973 -5.136 1.00 57.47 111 TYR A N 1
ATOM 786 C CA . TYR A 1 111 ? 18.783 -2.081 -4.352 1.00 57.47 111 TYR A CA 1
ATOM 787 C C . TYR A 1 111 ? 17.302 -1.927 -3.985 1.00 57.47 111 TYR A C 1
ATOM 789 O O . TYR A 1 111 ? 16.689 -2.919 -3.615 1.00 57.47 111 TYR A O 1
ATOM 797 N N . GLY A 1 112 ? 16.707 -0.736 -4.138 1.00 64.75 112 GLY A N 1
ATOM 798 C CA . GLY A 1 112 ? 15.292 -0.459 -3.848 1.00 64.75 112 GLY A CA 1
ATOM 799 C C . GLY A 1 112 ? 14.298 -1.207 -4.741 1.00 64.75 112 GLY A C 1
ATOM 800 O O . GLY A 1 112 ? 14.470 -1.232 -5.958 1.00 64.75 112 GLY A O 1
ATOM 801 N N . SER A 1 113 ? 13.213 -1.750 -4.171 1.00 75.50 113 SER A N 1
ATOM 802 C CA . SER A 1 113 ? 12.090 -2.214 -4.996 1.00 75.50 113 SER A CA 1
ATOM 803 C C . SER A 1 113 ? 11.421 -1.029 -5.698 1.00 75.50 113 SER A C 1
ATOM 805 O O . SER A 1 113 ? 11.141 0.003 -5.087 1.00 75.50 113 SER A O 1
ATOM 807 N N . LYS A 1 114 ? 11.169 -1.176 -6.998 1.00 79.44 114 LYS A N 1
ATOM 808 C CA . LYS A 1 114 ? 10.606 -0.121 -7.845 1.00 79.44 114 LYS A CA 1
ATOM 809 C C . LYS A 1 114 ? 9.096 0.051 -7.722 1.00 79.44 114 LYS A C 1
ATOM 811 O O . LYS A 1 114 ? 8.591 1.066 -8.172 1.00 79.44 114 LYS A O 1
ATOM 816 N N . TYR A 1 115 ? 8.420 -0.918 -7.126 1.00 83.31 115 TYR A N 1
ATOM 817 C CA . TYR A 1 115 ? 6.959 -1.010 -7.054 1.00 83.31 115 TYR A CA 1
ATOM 818 C C . TYR A 1 115 ? 6.461 -1.158 -5.602 1.00 83.31 115 TYR A C 1
ATOM 820 O O . TYR A 1 115 ? 5.260 -1.248 -5.364 1.00 83.31 115 TYR A O 1
ATOM 828 N N . MET A 1 116 ? 7.376 -1.174 -4.618 1.00 86.31 116 MET A N 1
ATOM 829 C CA . MET A 1 116 ? 7.042 -1.077 -3.190 1.00 86.31 116 MET A CA 1
ATOM 830 C C . MET A 1 116 ? 7.098 0.371 -2.715 1.00 86.31 116 MET A C 1
ATOM 832 O O . MET A 1 116 ? 7.965 1.135 -3.144 1.00 86.31 116 MET A O 1
ATOM 836 N N . TYR A 1 117 ? 6.232 0.696 -1.763 1.00 87.38 117 TYR A N 1
ATOM 837 C CA . TYR A 1 117 ? 6.066 2.019 -1.168 1.00 87.38 117 TYR A CA 1
ATOM 838 C C . TYR A 1 117 ? 6.199 1.983 0.360 1.00 87.38 117 TYR A C 1
ATOM 840 O O . TYR A 1 117 ? 5.602 2.806 1.039 1.00 87.38 117 TYR A O 1
ATOM 848 N N . ASP A 1 118 ? 6.966 1.051 0.929 1.00 82.06 118 ASP A N 1
ATOM 849 C CA . ASP A 1 118 ? 7.075 0.855 2.386 1.00 82.06 118 ASP A CA 1
ATOM 850 C C . ASP A 1 118 ? 7.365 2.153 3.147 1.00 82.06 118 ASP A C 1
ATOM 852 O O . ASP A 1 118 ? 6.759 2.432 4.177 1.00 82.06 118 ASP A O 1
ATOM 856 N N . PHE A 1 119 ? 8.270 2.975 2.613 1.00 75.88 119 PHE A N 1
ATOM 857 C CA . PHE A 1 119 ? 8.654 4.250 3.219 1.00 75.88 119 PHE A CA 1
ATOM 858 C C . PHE A 1 119 ? 7.624 5.369 3.009 1.00 75.88 119 PHE A C 1
ATOM 860 O O . PHE A 1 119 ? 7.759 6.431 3.608 1.00 75.88 119 PHE A O 1
ATOM 867 N N . ALA A 1 120 ? 6.607 5.168 2.169 1.00 80.25 120 ALA A N 1
ATOM 868 C CA . ALA A 1 120 ? 5.482 6.091 2.066 1.00 80.25 120 ALA A CA 1
ATOM 869 C C . ALA A 1 120 ? 4.523 5.954 3.262 1.00 80.25 120 ALA A C 1
ATOM 871 O O . ALA A 1 120 ? 3.808 6.906 3.564 1.00 80.25 120 ALA A O 1
ATOM 872 N N . TYR A 1 121 ? 4.551 4.822 3.977 1.00 80.69 121 TYR A N 1
ATOM 873 C CA . TYR A 1 121 ? 3.684 4.536 5.121 1.00 80.69 121 TYR A CA 1
ATOM 874 C C . TYR A 1 121 ? 4.345 4.879 6.458 1.00 80.69 121 TYR A C 1
ATOM 876 O O . TYR A 1 121 ? 5.558 4.770 6.629 1.00 80.69 121 TYR A O 1
ATOM 884 N N . ASN A 1 122 ? 3.527 5.212 7.463 1.00 73.12 122 ASN A N 1
ATOM 885 C CA . ASN A 1 122 ? 3.977 5.340 8.857 1.00 73.12 122 ASN A CA 1
ATOM 886 C C . ASN A 1 122 ? 4.012 3.967 9.568 1.00 73.12 122 ASN A C 1
ATOM 888 O O . ASN A 1 122 ? 3.787 3.854 10.774 1.00 73.12 122 ASN A O 1
ATOM 892 N N . ASN A 1 123 ? 4.285 2.907 8.806 1.00 75.50 123 ASN A N 1
ATOM 893 C CA . ASN A 1 123 ? 4.329 1.535 9.280 1.00 75.50 123 ASN A CA 1
ATOM 894 C C . ASN A 1 123 ? 5.782 1.142 9.558 1.00 75.50 123 ASN A C 1
ATOM 896 O O . ASN A 1 123 ? 6.559 0.823 8.656 1.00 75.50 123 ASN A O 1
ATOM 900 N N . ALA A 1 124 ? 6.168 1.169 10.834 1.00 72.19 124 ALA A N 1
ATOM 901 C CA . ALA A 1 124 ? 7.539 0.858 11.229 1.00 72.19 124 ALA A CA 1
ATOM 902 C C . ALA A 1 124 ? 7.971 -0.573 10.871 1.00 72.19 124 ALA A C 1
ATOM 904 O O . ALA A 1 124 ? 9.171 -0.823 10.775 1.00 72.19 124 ALA A O 1
ATOM 905 N N . GLU A 1 125 ? 7.031 -1.504 10.710 1.00 78.50 125 GLU A N 1
ATOM 906 C CA . GLU A 1 125 ? 7.334 -2.891 10.375 1.00 78.50 125 GLU A CA 1
ATOM 907 C C . GLU A 1 125 ? 7.629 -3.041 8.881 1.00 78.50 125 GLU A C 1
ATOM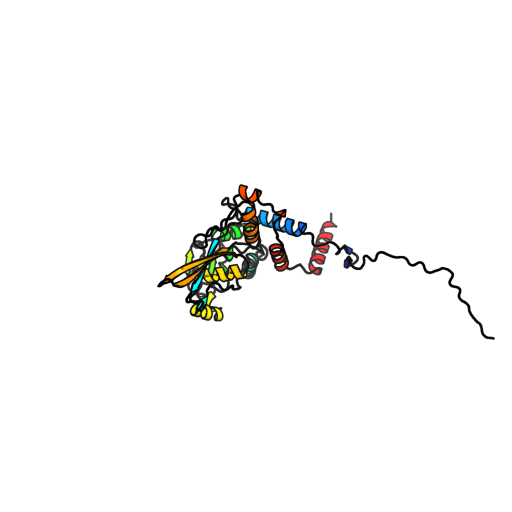 909 O O . GLU A 1 125 ? 8.712 -3.512 8.538 1.00 78.50 125 GLU A O 1
ATOM 914 N N . TRP A 1 126 ? 6.783 -2.507 7.995 1.00 77.06 126 TRP A N 1
ATOM 915 C CA . TRP A 1 126 ? 7.078 -2.451 6.556 1.00 77.06 126 TRP A CA 1
ATOM 916 C C . TRP A 1 126 ? 8.365 -1.698 6.260 1.00 77.06 126 TRP A C 1
ATOM 918 O O . TRP A 1 126 ? 9.171 -2.150 5.452 1.00 77.06 126 TRP A O 1
ATOM 928 N N . VAL A 1 127 ? 8.618 -0.593 6.962 1.00 73.19 127 VAL A N 1
ATOM 929 C CA . VAL A 1 127 ? 9.865 0.160 6.811 1.00 73.19 127 VAL A CA 1
ATOM 930 C C . VAL A 1 127 ? 11.084 -0.674 7.221 1.00 73.19 127 VAL A C 1
ATOM 932 O O . VAL A 1 127 ? 12.105 -0.645 6.531 1.00 73.19 127 VAL A O 1
ATOM 935 N N . LYS A 1 128 ? 11.008 -1.448 8.312 1.00 72.19 128 LYS A N 1
ATOM 936 C CA . LYS A 1 128 ? 12.099 -2.347 8.728 1.00 72.19 128 LYS A CA 1
ATOM 937 C C . LYS A 1 128 ? 12.277 -3.515 7.768 1.00 72.19 128 LYS A C 1
ATOM 939 O O . LYS A 1 128 ? 13.411 -3.819 7.408 1.00 72.19 128 LYS A O 1
ATOM 944 N N . GLN A 1 129 ? 11.187 -4.167 7.375 1.00 74.31 129 GLN A N 1
ATOM 945 C CA . GLN A 1 129 ? 11.196 -5.310 6.464 1.00 74.31 129 GLN A CA 1
ATOM 946 C C . GLN A 1 129 ? 11.731 -4.885 5.098 1.00 74.31 129 GLN A C 1
ATOM 948 O O . GLN A 1 129 ? 12.685 -5.489 4.605 1.00 74.31 129 GLN A O 1
ATOM 953 N N . GLY A 1 130 ? 11.235 -3.763 4.575 1.00 70.75 130 GLY A N 1
ATOM 954 C CA . GLY A 1 130 ? 11.762 -3.069 3.409 1.00 70.75 130 GLY A CA 1
ATOM 955 C C . GLY A 1 130 ? 13.254 -2.794 3.559 1.00 70.75 130 GLY A C 1
ATOM 956 O O . GLY A 1 130 ? 14.045 -3.321 2.788 1.00 70.75 130 GLY A O 1
ATOM 957 N N . ALA A 1 131 ? 13.689 -2.078 4.599 1.00 68.56 131 ALA A N 1
ATOM 958 C CA . ALA A 1 131 ? 15.113 -1.812 4.835 1.00 68.56 131 ALA A CA 1
ATOM 959 C C . ALA A 1 131 ? 15.971 -3.093 4.929 1.00 68.56 131 ALA A C 1
ATOM 961 O O . ALA A 1 131 ? 17.093 -3.125 4.421 1.00 68.56 131 ALA A O 1
ATOM 962 N N . SER A 1 132 ? 15.454 -4.166 5.532 1.00 66.56 132 SER A N 1
ATOM 963 C CA . SER A 1 132 ? 16.152 -5.451 5.645 1.00 66.56 132 SER A CA 1
ATOM 964 C C . SER A 1 132 ? 16.293 -6.161 4.295 1.00 66.56 132 SER A C 1
ATOM 966 O O . SER A 1 132 ? 17.381 -6.639 3.971 1.00 66.56 132 SER A O 1
ATOM 968 N N . ALA A 1 133 ? 15.246 -6.141 3.462 1.00 64.38 133 ALA A N 1
ATOM 969 C CA . ALA A 1 133 ? 15.264 -6.678 2.103 1.00 64.38 133 ALA A CA 1
ATOM 970 C C . ALA A 1 133 ? 16.256 -5.924 1.201 1.00 64.38 133 ALA A C 1
ATOM 972 O O . ALA A 1 133 ? 16.770 -6.482 0.235 1.00 64.38 133 ALA A O 1
ATOM 973 N N . LEU A 1 134 ? 16.569 -4.677 1.555 1.00 63.00 134 LEU A N 1
ATOM 974 C CA . LEU A 1 134 ? 17.546 -3.822 0.882 1.00 63.00 134 LEU A CA 1
ATOM 975 C C . LEU A 1 134 ? 18.981 -4.009 1.394 1.00 63.00 134 LEU A C 1
ATOM 977 O O . LEU A 1 134 ? 19.891 -3.322 0.933 1.00 63.00 134 LEU A O 1
ATOM 981 N N . GLY A 1 135 ? 19.201 -4.891 2.375 1.00 55.78 135 GLY A N 1
ATOM 982 C CA . GLY A 1 135 ? 20.497 -5.044 3.041 1.00 55.78 135 GLY A CA 1
ATOM 983 C C . GLY A 1 135 ? 20.913 -3.812 3.855 1.00 55.78 135 GLY A C 1
ATOM 984 O O . GLY A 1 135 ? 22.060 -3.720 4.292 1.00 55.78 135 GLY A O 1
ATOM 985 N N . ALA A 1 136 ? 19.992 -2.871 4.095 1.00 55.75 136 ALA A N 1
ATOM 986 C CA . ALA A 1 136 ? 20.225 -1.622 4.815 1.00 55.75 136 ALA A CA 1
ATOM 987 C C . ALA A 1 136 ? 20.208 -1.810 6.347 1.00 55.75 136 ALA A C 1
ATOM 989 O O . ALA A 1 136 ? 19.812 -0.917 7.092 1.00 55.75 136 ALA A O 1
ATOM 990 N N . SER A 1 137 ? 20.691 -2.952 6.848 1.00 46.81 137 SER A N 1
ATOM 991 C CA . SER A 1 137 ? 20.877 -3.226 8.282 1.00 46.81 137 SER A CA 1
ATOM 992 C C . SER A 1 137 ? 22.149 -2.574 8.856 1.00 46.81 137 SER A C 1
ATOM 994 O O . SER A 1 137 ? 22.752 -3.095 9.796 1.00 46.81 137 SER A O 1
ATOM 996 N N . ALA A 1 138 ? 22.609 -1.463 8.274 1.00 38.84 138 ALA A N 1
ATOM 997 C CA . ALA A 1 138 ? 23.853 -0.808 8.661 1.00 38.84 138 ALA A CA 1
ATOM 998 C C . ALA A 1 138 ? 23.622 0.193 9.816 1.00 38.84 138 ALA A C 1
ATOM 1000 O O . ALA A 1 138 ? 22.717 1.019 9.729 1.00 38.84 138 ALA A O 1
ATOM 1001 N N . PRO A 1 139 ? 24.477 0.216 10.858 1.00 38.62 139 PRO A N 1
ATOM 1002 C CA . PRO A 1 139 ? 24.397 1.165 11.982 1.00 38.62 139 PRO A CA 1
ATOM 1003 C C . PRO A 1 139 ? 24.736 2.626 11.607 1.00 38.62 139 PRO A C 1
ATOM 1005 O O . PRO A 1 139 ? 24.883 3.475 12.481 1.00 38.62 139 PRO A O 1
ATOM 1008 N N . SER A 1 140 ? 24.880 2.917 10.314 1.00 44.44 140 SER A N 1
ATOM 1009 C CA . SER A 1 140 ? 25.197 4.228 9.739 1.00 44.44 140 SER A CA 1
ATOM 1010 C C . SER A 1 140 ? 24.232 4.608 8.611 1.00 44.44 140 SER A C 1
ATOM 1012 O O . SER A 1 140 ? 24.610 5.333 7.691 1.00 44.44 140 SER A O 1
ATOM 1014 N N . ALA A 1 141 ? 23.025 4.045 8.616 1.00 48.69 141 ALA A N 1
ATOM 1015 C CA . ALA A 1 141 ? 22.090 4.227 7.524 1.00 48.69 141 ALA A CA 1
ATOM 1016 C C . ALA A 1 141 ? 21.468 5.646 7.538 1.00 48.69 141 ALA A C 1
ATOM 1018 O O . ALA A 1 141 ? 21.224 6.217 8.604 1.00 48.69 141 ALA A O 1
ATOM 1019 N N . PRO A 1 142 ? 21.284 6.258 6.358 1.00 54.59 142 PRO A N 1
ATOM 1020 C CA . PRO A 1 142 ? 20.882 7.653 6.235 1.00 54.59 142 PRO A CA 1
ATOM 1021 C C . PRO A 1 142 ? 19.425 7.880 6.640 1.00 54.59 142 PRO A C 1
ATOM 1023 O O . PRO A 1 142 ? 18.587 6.980 6.597 1.00 54.59 142 PRO A O 1
ATOM 1026 N N . THR A 1 143 ? 19.128 9.129 6.993 1.00 58.47 143 THR A N 1
ATOM 1027 C CA . THR A 1 143 ? 17.761 9.650 7.037 1.00 58.47 143 THR A CA 1
ATOM 1028 C C . THR A 1 143 ? 17.104 9.488 5.670 1.00 58.47 143 THR A C 1
ATOM 1030 O O . THR A 1 143 ? 17.656 9.938 4.667 1.00 58.47 143 THR A O 1
ATOM 1033 N N . LEU A 1 144 ? 15.896 8.937 5.648 1.00 61.12 144 LEU A N 1
ATOM 1034 C CA . LEU A 1 144 ? 15.029 8.897 4.476 1.00 61.12 144 LEU A CA 1
ATOM 1035 C C . LEU A 1 144 ? 13.946 9.956 4.644 1.00 61.12 144 LEU A C 1
ATOM 1037 O O . LEU A 1 144 ? 13.206 9.898 5.620 1.00 61.12 144 LEU A O 1
ATOM 1041 N N . SER A 1 145 ? 13.853 10.912 3.723 1.00 61.72 145 SER A N 1
ATOM 1042 C CA . SER A 1 145 ? 12.741 11.868 3.691 1.00 61.72 145 SER A CA 1
ATOM 1043 C C . SER A 1 145 ? 11.656 11.361 2.753 1.00 61.72 145 SER A C 1
ATOM 1045 O O . SER A 1 145 ? 11.950 10.994 1.616 1.00 61.72 145 SER A O 1
ATOM 1047 N N . PHE A 1 146 ? 10.405 11.371 3.207 1.00 60.78 146 PHE A N 1
ATOM 1048 C CA . PHE A 1 146 ? 9.258 10.931 2.417 1.00 60.78 146 PHE A CA 1
ATOM 1049 C C . PHE A 1 146 ? 8.423 12.139 2.007 1.00 60.78 146 PHE A C 1
ATOM 1051 O O . PHE A 1 146 ? 7.861 12.857 2.841 1.00 60.78 146 PHE A O 1
ATOM 1058 N N . GLY A 1 147 ? 8.340 12.353 0.696 1.00 57.69 147 GLY A N 1
ATOM 1059 C CA . GLY A 1 147 ? 7.542 13.416 0.107 1.00 57.69 147 GLY A CA 1
ATOM 1060 C C . GLY A 1 147 ? 7.917 14.831 0.570 1.00 57.69 147 GLY A C 1
ATOM 1061 O O . GLY A 1 147 ? 8.933 15.107 1.203 1.00 57.69 147 GLY A O 1
ATOM 1062 N N . VAL A 1 148 ? 7.045 15.768 0.221 1.00 49.22 148 VAL A N 1
ATOM 1063 C CA . VAL A 1 148 ? 7.200 17.223 0.416 1.00 49.22 148 VAL A CA 1
ATOM 1064 C C . VAL A 1 148 ? 6.817 17.711 1.815 1.00 49.22 148 VAL A C 1
ATOM 1066 O O . VAL A 1 148 ? 6.890 18.904 2.104 1.00 49.22 148 VAL A O 1
ATOM 1069 N N . TYR A 1 149 ? 6.391 16.800 2.688 1.00 55.50 149 TYR A N 1
ATOM 1070 C CA . TYR A 1 149 ? 5.814 17.138 3.985 1.00 55.50 149 TYR A CA 1
ATOM 1071 C C . TYR A 1 149 ? 6.827 17.122 5.128 1.00 55.50 149 TYR A C 1
ATOM 1073 O O . TYR A 1 149 ? 6.443 17.340 6.265 1.00 55.50 149 TYR A O 1
ATOM 1081 N N . GLY A 1 150 ? 8.115 16.885 4.860 1.00 64.38 150 GLY A N 1
ATOM 1082 C CA . GLY A 1 150 ? 9.147 16.892 5.903 1.00 64.38 150 GLY A CA 1
ATOM 1083 C C . GLY A 1 150 ? 9.051 15.720 6.884 1.00 64.38 150 GLY A C 1
ATOM 1084 O O . GLY A 1 150 ? 9.734 15.716 7.899 1.00 64.38 150 GLY A O 1
ATOM 1085 N N . LEU A 1 151 ? 8.221 14.719 6.600 1.00 70.00 151 LEU A N 1
ATOM 1086 C CA . LEU A 1 151 ? 8.191 13.470 7.346 1.00 70.00 151 LEU A CA 1
ATOM 1087 C C . LEU A 1 151 ? 9.432 12.645 6.947 1.00 70.00 151 LEU A C 1
ATOM 1089 O O . LEU A 1 151 ? 9.813 12.611 5.774 1.00 70.00 151 LEU A O 1
ATOM 1093 N N . SER A 1 152 ? 10.123 12.041 7.911 1.00 72.50 152 SER A N 1
ATOM 1094 C CA . SER A 1 152 ? 11.379 11.316 7.672 1.00 72.50 152 SER A CA 1
ATOM 1095 C C . SER A 1 152 ? 11.553 10.092 8.581 1.00 72.50 152 SER A C 1
ATOM 1097 O O . SER A 1 152 ? 11.043 10.072 9.701 1.00 72.50 152 SER A O 1
ATOM 1099 N N . TYR A 1 153 ? 12.283 9.074 8.109 1.00 70.75 153 TYR A N 1
ATOM 1100 C CA . TYR A 1 153 ? 12.673 7.875 8.856 1.00 70.75 153 TYR A CA 1
ATOM 1101 C C . TYR A 1 153 ? 14.173 7.893 9.093 1.00 70.75 153 TYR A C 1
ATOM 1103 O O . TYR A 1 153 ? 14.959 8.020 8.154 1.00 70.75 153 TYR A O 1
ATOM 1111 N N . ALA A 1 154 ? 14.588 7.669 10.331 1.00 70.56 154 ALA A N 1
ATOM 1112 C CA . ALA A 1 154 ? 15.961 7.319 10.632 1.00 70.56 154 ALA A CA 1
ATOM 1113 C C . ALA A 1 154 ? 16.141 5.797 10.589 1.00 70.56 154 ALA A C 1
ATOM 1115 O O . ALA A 1 154 ? 15.640 5.068 11.453 1.00 70.56 154 ALA A O 1
ATOM 1116 N N . VAL A 1 155 ? 16.892 5.318 9.596 1.00 60.81 155 VAL A N 1
ATOM 1117 C CA . VAL A 1 155 ? 17.248 3.902 9.466 1.00 60.81 155 VAL A CA 1
ATOM 1118 C C . VAL A 1 155 ? 18.215 3.550 10.603 1.00 60.81 155 VAL A C 1
ATOM 1120 O O . VAL A 1 155 ? 19.374 3.945 10.616 1.00 60.81 155 VAL A O 1
ATOM 1123 N N . GLY A 1 156 ? 17.690 2.883 11.630 1.00 61.12 156 GLY A N 1
ATOM 1124 C CA . GLY A 1 156 ? 18.326 2.742 12.950 1.00 61.12 156 GLY A CA 1
ATOM 1125 C C . GLY A 1 156 ? 17.351 2.974 14.112 1.00 61.12 156 GLY A C 1
ATOM 1126 O O . GLY A 1 156 ? 17.692 2.753 15.275 1.00 61.12 156 GLY A O 1
ATOM 1127 N N . GLY A 1 157 ? 16.113 3.367 13.800 1.00 64.19 157 GLY A N 1
ATOM 1128 C CA . GLY A 1 157 ? 15.034 3.523 14.766 1.00 64.19 157 GLY A CA 1
ATOM 1129 C C . GLY A 1 157 ? 15.169 4.803 15.587 1.00 64.19 157 GLY A C 1
ATOM 1130 O O . GLY A 1 157 ? 15.870 5.741 15.214 1.00 64.19 157 GLY A O 1
ATOM 1131 N N . ALA A 1 158 ? 14.489 4.857 16.734 1.00 64.25 158 ALA A N 1
ATOM 1132 C CA . ALA A 1 158 ? 14.398 6.075 17.546 1.00 64.25 158 ALA A CA 1
ATOM 1133 C C . ALA A 1 158 ? 15.766 6.648 17.975 1.00 64.25 158 ALA A C 1
ATOM 1135 O O . ALA A 1 158 ? 15.902 7.857 18.122 1.00 64.25 158 ALA A O 1
ATOM 1136 N N . ALA A 1 159 ? 16.782 5.796 18.144 1.00 64.88 159 ALA A N 1
ATOM 1137 C CA . ALA A 1 159 ? 18.133 6.210 18.526 1.00 64.88 159 ALA A CA 1
ATOM 1138 C C . ALA A 1 159 ? 18.924 6.881 17.387 1.00 64.88 159 ALA A C 1
ATOM 1140 O O . ALA A 1 159 ? 19.938 7.521 17.654 1.00 64.88 159 ALA A O 1
ATOM 1141 N N . ALA A 1 160 ? 18.475 6.729 16.139 1.00 69.38 160 ALA A N 1
ATOM 1142 C CA . ALA A 1 160 ? 19.115 7.293 14.956 1.00 69.38 160 ALA A CA 1
ATOM 1143 C C . ALA A 1 160 ? 18.451 8.597 14.474 1.00 69.38 160 ALA A C 1
ATOM 1145 O O . ALA A 1 160 ? 18.922 9.196 13.509 1.00 69.38 160 ALA A O 1
ATOM 1146 N N . VAL A 1 161 ? 17.371 9.049 15.129 1.00 70.62 161 VAL A N 1
ATOM 1147 C CA . VAL A 1 161 ? 16.709 10.320 14.794 1.00 70.62 161 VAL A CA 1
ATOM 1148 C C . VAL A 1 161 ? 17.708 11.468 14.994 1.00 70.62 161 VAL A C 1
ATOM 1150 O O . VAL A 1 161 ? 18.252 11.609 16.094 1.00 70.62 161 VAL A O 1
ATOM 1153 N N . PRO A 1 162 ? 17.985 12.290 13.964 1.00 71.06 162 PRO A N 1
ATOM 1154 C CA . PRO A 1 162 ? 18.968 13.354 14.082 1.00 71.06 162 PRO A CA 1
ATOM 1155 C C . PRO A 1 162 ? 18.455 14.456 15.009 1.00 71.06 162 PRO A C 1
ATOM 1157 O O . PRO A 1 162 ? 17.261 14.705 15.104 1.00 71.06 162 PRO A O 1
ATOM 1160 N N . ALA A 1 163 ? 19.363 15.166 15.678 1.00 72.88 163 ALA A N 1
ATOM 1161 C CA . ALA A 1 163 ? 18.983 16.297 16.529 1.00 72.88 163 ALA A CA 1
ATOM 1162 C C . ALA A 1 163 ? 18.440 17.498 15.726 1.00 72.88 163 ALA A C 1
ATOM 1164 O O . ALA A 1 163 ? 17.761 18.361 16.282 1.00 72.88 163 ALA A O 1
ATOM 1165 N N . THR A 1 164 ? 18.757 17.561 14.430 1.00 69.19 164 THR A N 1
ATOM 1166 C CA . THR A 1 164 ? 18.377 18.635 13.508 1.00 69.19 164 THR A CA 1
ATOM 1167 C C . THR A 1 164 ? 17.959 18.059 12.162 1.00 69.19 164 THR A C 1
ATOM 1169 O O . THR A 1 164 ? 18.540 17.076 11.703 1.00 69.19 164 THR A O 1
ATOM 1172 N N . GLY A 1 165 ? 16.990 18.699 11.514 1.00 66.00 165 GLY A N 1
ATOM 1173 C CA . GLY A 1 165 ? 16.507 18.335 10.188 1.00 66.00 165 GLY A CA 1
ATOM 1174 C C . GLY A 1 165 ? 17.533 18.635 9.097 1.00 66.00 165 GLY A C 1
ATOM 1175 O O . GLY A 1 165 ? 18.573 19.248 9.354 1.00 66.00 165 GLY A O 1
ATOM 1176 N N . MET A 1 166 ? 17.230 18.239 7.861 1.00 61.38 166 MET A N 1
ATOM 1177 C CA . MET A 1 166 ? 18.147 18.380 6.718 1.00 61.38 166 MET A CA 1
ATOM 1178 C C . MET A 1 166 ? 18.571 19.838 6.483 1.00 61.38 166 MET A C 1
ATOM 1180 O O . MET A 1 166 ? 19.696 20.109 6.068 1.00 61.38 166 MET A O 1
ATOM 1184 N N . LEU A 1 167 ? 17.687 20.785 6.795 1.00 61.72 167 LEU A N 1
ATOM 1185 C CA . LEU A 1 167 ? 17.925 22.224 6.649 1.00 61.72 167 LEU A CA 1
ATOM 1186 C C . LEU A 1 167 ? 18.358 22.900 7.960 1.00 61.72 167 LEU A C 1
ATOM 1188 O O . LEU A 1 167 ? 18.268 24.120 8.091 1.00 61.72 167 LEU A O 1
ATOM 1192 N N . GLY A 1 168 ? 18.797 22.117 8.950 1.00 67.81 168 GLY A N 1
ATOM 1193 C CA . GLY A 1 168 ? 19.248 22.614 10.252 1.00 67.81 168 GLY A CA 1
ATOM 1194 C C . GLY A 1 168 ? 18.122 23.065 11.191 1.00 67.81 168 GLY A C 1
ATOM 1195 O O . GLY A 1 168 ? 18.400 23.713 12.198 1.00 67.81 168 GLY A O 1
ATOM 1196 N N . GLY A 1 169 ? 16.863 22.748 10.870 1.00 71.12 169 GLY A N 1
ATOM 1197 C CA . GLY A 1 169 ? 15.692 23.042 11.703 1.00 71.12 169 GLY A CA 1
ATOM 1198 C C . GLY A 1 169 ? 15.495 22.051 12.861 1.00 71.12 169 GLY A C 1
ATOM 1199 O O . GLY A 1 169 ? 16.142 21.002 12.893 1.00 71.12 169 GLY A O 1
ATOM 1200 N N . PRO A 1 170 ? 14.611 22.358 13.828 1.00 74.06 170 PRO A N 1
ATOM 1201 C CA . PRO A 1 170 ? 14.227 21.406 14.871 1.00 74.06 170 PRO A CA 1
ATOM 1202 C C . PRO A 1 170 ? 13.441 20.235 14.268 1.00 74.06 170 PRO A C 1
ATOM 1204 O O . PRO A 1 170 ? 12.648 20.456 13.364 1.00 74.06 170 PRO A O 1
ATOM 1207 N N . VAL A 1 171 ? 13.603 19.016 14.788 1.00 75.75 171 VAL A N 1
ATOM 1208 C CA . VAL A 1 171 ? 12.779 17.857 14.394 1.00 75.75 171 VAL A CA 1
ATOM 1209 C C . VAL A 1 171 ? 11.857 17.411 15.522 1.00 75.75 171 VAL A C 1
ATOM 1211 O O . VAL A 1 171 ? 12.178 17.572 16.700 1.00 75.75 171 VAL A O 1
ATOM 1214 N N . TYR A 1 172 ? 10.726 16.806 15.169 1.00 77.44 172 TYR A N 1
ATOM 1215 C CA . TYR A 1 172 ? 9.751 16.266 16.114 1.00 77.44 172 TYR A CA 1
ATOM 1216 C C . TYR A 1 172 ? 9.647 14.754 15.947 1.00 77.44 172 TYR A C 1
ATOM 1218 O O . TYR A 1 172 ? 9.117 14.280 14.947 1.00 77.44 172 TYR A O 1
ATOM 1226 N N . ALA A 1 173 ? 10.166 13.989 16.908 1.00 76.19 173 ALA A N 1
ATOM 1227 C CA . ALA A 1 173 ? 10.098 12.532 16.873 1.00 76.19 173 ALA A CA 1
ATOM 1228 C C . ALA A 1 173 ? 8.651 12.041 17.046 1.00 76.19 173 ALA A C 1
ATOM 1230 O O . ALA A 1 173 ? 7.965 12.437 17.987 1.00 76.19 173 ALA A O 1
ATOM 1231 N N . LEU A 1 174 ? 8.220 11.145 16.159 1.00 70.25 174 LEU A N 1
ATOM 1232 C CA . LEU A 1 174 ? 6.895 10.515 16.157 1.00 70.25 174 LEU A CA 1
ATOM 1233 C C . LEU A 1 174 ? 6.933 9.075 16.699 1.00 70.25 174 LEU A C 1
ATOM 1235 O O . LEU A 1 174 ? 5.895 8.484 16.973 1.00 70.25 174 LEU A O 1
ATOM 1239 N N . GLY A 1 175 ? 8.137 8.530 16.910 1.00 66.56 175 GLY A N 1
ATOM 1240 C CA . GLY A 1 175 ? 8.361 7.188 17.450 1.00 66.56 175 GLY A CA 1
ATOM 1241 C C . GLY A 1 175 ? 8.910 6.216 16.406 1.00 66.56 175 GLY A C 1
ATOM 1242 O O . GLY A 1 175 ? 8.840 6.458 15.209 1.00 66.56 175 GLY A O 1
ATOM 1243 N N . ASN A 1 176 ? 9.528 5.122 16.862 1.00 64.88 176 ASN A N 1
ATOM 1244 C CA . ASN A 1 176 ? 10.077 4.047 16.015 1.00 64.88 176 ASN A CA 1
ATOM 1245 C C . ASN A 1 176 ? 11.084 4.462 14.918 1.00 64.88 176 ASN A C 1
ATOM 1247 O O . ASN A 1 176 ? 11.424 3.637 14.077 1.00 64.88 176 ASN A O 1
ATOM 1251 N N . GLY A 1 177 ? 11.620 5.685 14.962 1.00 67.69 177 GLY A N 1
ATOM 1252 C CA . GLY A 1 177 ? 12.523 6.238 13.944 1.00 67.69 177 GLY A CA 1
ATOM 1253 C C . GLY A 1 177 ? 11.867 7.278 13.035 1.00 67.69 177 GLY A C 1
ATOM 1254 O O . GLY A 1 177 ? 12.585 7.972 12.324 1.00 67.69 177 GLY A O 1
ATOM 1255 N N . PHE A 1 178 ? 10.543 7.441 13.096 1.00 73.19 178 PHE A N 1
ATOM 1256 C CA . PHE A 1 178 ? 9.840 8.516 12.406 1.00 73.19 178 PHE A CA 1
ATOM 1257 C C . PHE A 1 178 ? 10.031 9.853 13.113 1.00 73.19 178 PHE A C 1
ATOM 1259 O O . PHE A 1 178 ? 9.985 9.942 14.346 1.00 73.19 178 PHE A O 1
ATOM 1266 N N . TYR A 1 179 ? 10.211 10.905 12.324 1.00 73.50 179 TYR A N 1
ATOM 1267 C CA . TYR A 1 179 ? 10.255 12.277 12.797 1.00 73.50 179 TYR A CA 1
ATOM 1268 C C . TYR A 1 179 ? 9.787 13.258 11.722 1.00 73.50 179 TYR A C 1
ATOM 1270 O O . TYR A 1 179 ? 9.773 12.945 10.536 1.00 73.50 179 TYR A O 1
ATOM 1278 N N . PHE A 1 180 ? 9.404 14.455 12.146 1.00 73.69 180 PHE A N 1
ATOM 1279 C CA . PHE A 1 180 ? 8.958 15.538 11.278 1.00 73.69 180 PHE A CA 1
ATOM 1280 C C . PHE A 1 180 ? 9.951 16.706 11.315 1.00 73.69 180 PHE A C 1
ATOM 1282 O O . PHE A 1 180 ? 10.262 17.215 12.393 1.00 73.69 180 PHE A O 1
ATOM 1289 N N . ASP A 1 181 ? 10.433 17.133 10.148 1.00 73.31 181 ASP A N 1
ATOM 1290 C CA . ASP A 1 181 ? 11.228 18.339 9.910 1.00 73.31 181 ASP A CA 1
ATOM 1291 C C . ASP A 1 181 ? 10.343 19.448 9.285 1.00 73.31 181 ASP A C 1
ATOM 1293 O O . ASP A 1 181 ? 10.097 19.456 8.072 1.00 73.31 181 ASP A O 1
ATOM 1297 N N . PRO A 1 182 ? 9.898 20.438 10.081 1.00 65.19 182 PRO A N 1
ATOM 1298 C CA . PRO A 1 182 ? 9.054 21.540 9.625 1.00 65.19 182 PRO A CA 1
ATOM 1299 C C . PRO A 1 182 ? 9.741 22.446 8.594 1.00 65.19 182 PRO A C 1
ATOM 1301 O O . PRO A 1 182 ? 9.062 23.189 7.886 1.00 65.19 182 PRO A O 1
ATOM 1304 N N . TYR A 1 183 ? 11.074 22.455 8.516 1.00 68.12 183 TYR A N 1
ATOM 1305 C CA . TYR A 1 183 ? 11.795 23.334 7.593 1.00 68.12 183 TYR A CA 1
ATOM 1306 C C . TYR A 1 183 ? 11.888 22.702 6.211 1.00 68.12 183 TYR A C 1
ATOM 1308 O O . TYR A 1 183 ? 11.747 23.405 5.212 1.00 68.12 183 TYR A O 1
ATOM 1316 N N . SER A 1 184 ? 12.032 21.378 6.144 1.00 63.62 184 SER A N 1
ATOM 1317 C CA . SER A 1 184 ? 11.886 20.638 4.886 1.00 63.62 184 SER A CA 1
ATOM 1318 C C . SER A 1 184 ? 10.482 20.821 4.285 1.00 63.62 184 SER A C 1
ATOM 1320 O O . SER A 1 184 ? 10.347 20.952 3.071 1.00 63.62 184 SER A O 1
ATOM 1322 N N . PHE A 1 185 ? 9.454 20.972 5.127 1.00 59.41 185 PHE A N 1
ATOM 1323 C CA . PHE A 1 185 ? 8.104 21.373 4.708 1.00 59.41 185 PHE A CA 1
ATOM 1324 C C . PHE A 1 185 ? 8.024 22.822 4.174 1.00 59.41 185 PHE A C 1
ATOM 1326 O O . PHE A 1 185 ? 7.272 23.099 3.239 1.00 59.41 185 PHE A O 1
ATOM 1333 N N . ALA A 1 186 ? 8.826 23.755 4.702 1.00 50.97 186 ALA A N 1
ATOM 1334 C CA . ALA A 1 186 ? 8.789 25.171 4.316 1.00 50.97 186 ALA A CA 1
ATOM 1335 C C . ALA A 1 186 ? 9.335 25.467 2.901 1.00 50.97 186 ALA A C 1
ATOM 1337 O O . ALA A 1 186 ? 9.021 26.515 2.338 1.00 50.97 186 ALA A O 1
ATOM 1338 N N . ILE A 1 187 ? 10.114 24.562 2.288 1.00 53.06 187 ILE A N 1
ATOM 1339 C CA . ILE A 1 187 ? 10.541 24.705 0.880 1.00 53.06 187 ILE A CA 1
ATOM 1340 C C . ILE A 1 187 ? 9.352 24.515 -0.079 1.00 53.06 187 ILE A C 1
ATOM 1342 O O . ILE A 1 187 ? 9.292 25.154 -1.132 1.00 53.06 187 ILE A O 1
ATOM 1346 N N . ALA A 1 188 ? 8.346 23.726 0.304 1.00 54.16 188 ALA A N 1
ATOM 1347 C CA . ALA A 1 188 ? 7.110 23.569 -0.451 1.00 54.16 188 ALA A CA 1
ATOM 1348 C C . ALA A 1 188 ? 6.107 24.697 -0.130 1.00 54.16 188 ALA A C 1
ATOM 1350 O O . ALA A 1 188 ? 4.971 24.443 0.268 1.00 54.16 188 ALA A O 1
ATOM 1351 N N . VAL A 1 189 ? 6.505 25.961 -0.331 1.00 41.56 189 VAL A N 1
ATOM 1352 C CA . VAL A 1 189 ? 5.705 27.174 -0.030 1.00 41.56 189 VAL A CA 1
ATOM 1353 C C . VAL A 1 189 ? 4.278 27.106 -0.607 1.00 41.56 189 VAL A C 1
ATOM 1355 O O . VAL A 1 189 ? 3.324 27.576 0.010 1.00 41.56 189 VAL A O 1
ATOM 1358 N N . ALA A 1 190 ? 4.099 26.465 -1.767 1.00 49.72 190 ALA A N 1
ATOM 1359 C CA . ALA A 1 190 ? 2.786 26.265 -2.388 1.00 49.72 190 ALA A CA 1
ATOM 1360 C C . ALA A 1 190 ? 1.853 25.333 -1.584 1.00 49.72 190 ALA A C 1
ATOM 1362 O O . ALA A 1 190 ? 0.633 25.461 -1.667 1.00 49.72 190 ALA A O 1
ATOM 1363 N N . ILE A 1 191 ? 2.407 24.410 -0.798 1.00 51.75 191 ILE A N 1
ATOM 1364 C CA . ILE A 1 191 ? 1.671 23.398 -0.034 1.00 51.75 191 ILE A CA 1
ATOM 1365 C C . ILE A 1 191 ? 1.270 23.924 1.343 1.00 51.75 191 ILE A C 1
ATOM 1367 O O . ILE A 1 191 ? 0.155 23.640 1.772 1.00 51.75 191 ILE A O 1
ATOM 1371 N N . GLN A 1 192 ? 2.100 24.750 1.993 1.00 48.34 192 GLN A N 1
ATOM 1372 C CA . GLN A 1 192 ? 1.747 25.432 3.249 1.00 48.34 192 GLN A CA 1
ATOM 1373 C C . GLN A 1 192 ? 0.464 26.252 3.114 1.00 48.34 192 GLN A C 1
ATOM 1375 O O . GLN A 1 192 ? -0.459 26.096 3.909 1.00 48.34 192 GLN A O 1
ATOM 1380 N N . VAL A 1 193 ? 0.358 27.038 2.041 1.00 49.19 193 VAL A N 1
ATOM 1381 C CA . VAL A 1 193 ? -0.838 27.840 1.764 1.00 49.19 193 VAL A CA 1
ATOM 1382 C C . VAL A 1 193 ? -2.062 26.942 1.552 1.00 49.19 193 VAL A C 1
ATOM 1384 O O . VAL A 1 193 ? -3.134 27.239 2.064 1.00 49.19 193 VAL A O 1
ATOM 1387 N N . VAL A 1 194 ? -1.924 25.806 0.861 1.00 52.12 194 VAL A N 1
ATOM 1388 C CA . VAL A 1 194 ? -3.034 24.859 0.628 1.00 52.12 194 VAL A CA 1
ATOM 1389 C C . VAL A 1 194 ? -3.427 24.097 1.901 1.00 52.12 194 VAL A C 1
ATOM 1391 O O . VAL A 1 194 ? -4.614 23.840 2.110 1.00 52.12 194 VAL A O 1
ATOM 1394 N N . MET A 1 195 ? -2.463 23.768 2.763 1.00 53.84 195 MET A N 1
ATOM 1395 C CA . MET A 1 195 ? -2.691 23.079 4.033 1.00 53.84 195 MET A CA 1
ATOM 1396 C C . MET A 1 195 ? -3.376 23.953 5.071 1.00 53.84 195 MET A C 1
ATOM 1398 O O . MET A 1 195 ? -4.388 23.551 5.652 1.00 53.84 195 MET A O 1
ATOM 1402 N N . GLU A 1 196 ? -2.879 25.175 5.242 1.00 48.09 196 GLU A N 1
ATOM 1403 C CA . GLU A 1 196 ? -3.479 26.170 6.127 1.00 48.09 196 GLU A CA 1
ATOM 1404 C C . GLU A 1 196 ? -4.879 26.579 5.639 1.00 48.09 196 GLU A C 1
ATOM 1406 O O . GLU A 1 196 ? -5.774 26.788 6.458 1.00 48.09 196 GLU A O 1
ATOM 1411 N N . LEU A 1 197 ? -5.122 26.591 4.317 1.00 50.53 197 LEU A N 1
ATOM 1412 C CA . LEU A 1 197 ? -6.439 26.892 3.739 1.00 50.53 197 LEU A CA 1
ATOM 1413 C C . LEU A 1 197 ? -7.460 25.747 3.850 1.00 50.53 197 LEU A C 1
ATOM 1415 O O . LEU A 1 197 ? -8.660 26.024 3.852 1.00 50.53 197 LEU A O 1
ATOM 1419 N N . LYS A 1 198 ? -7.033 24.477 3.922 1.00 60.78 198 LYS A N 1
ATOM 1420 C CA . LYS A 1 198 ? -7.952 23.320 3.983 1.00 60.78 198 LYS A CA 1
ATOM 1421 C C . LYS A 1 198 ? -8.113 22.691 5.371 1.00 60.78 198 LYS A C 1
ATOM 1423 O O . LYS A 1 198 ? -9.075 21.944 5.567 1.00 60.78 198 LYS A O 1
ATOM 1428 N N . SER A 1 199 ? -7.237 23.002 6.331 1.00 71.81 199 SER A N 1
ATOM 1429 C CA . SER A 1 199 ? -7.274 22.448 7.698 1.00 71.81 199 SER A CA 1
ATOM 1430 C C . SER A 1 199 ? -7.327 20.909 7.727 1.00 71.81 199 SER A C 1
ATOM 1432 O O . SER A 1 199 ? -8.113 20.330 8.486 1.00 71.81 199 SER A O 1
ATOM 1434 N N . CYS A 1 200 ? -6.567 20.255 6.845 1.00 78.62 200 CYS A N 1
ATOM 1435 C CA . CYS A 1 200 ? -6.452 18.796 6.801 1.00 78.62 200 CYS A CA 1
ATOM 1436 C C . CYS A 1 200 ? -5.367 18.316 7.762 1.00 78.62 200 CYS A C 1
ATOM 1438 O O . CYS A 1 200 ? -4.371 19.008 7.967 1.00 78.62 200 CYS A O 1
ATOM 1440 N N . GLU A 1 201 ? -5.569 17.143 8.345 1.00 81.00 201 GLU A N 1
ATOM 1441 C CA . GLU A 1 201 ? -4.547 16.459 9.133 1.00 81.00 201 GLU A CA 1
ATOM 1442 C C . GLU A 1 201 ? -3.461 15.855 8.224 1.00 81.00 201 GLU A C 1
ATOM 1444 O O . GLU A 1 201 ? -3.750 15.534 7.065 1.00 81.00 201 GLU A O 1
ATOM 1449 N N . PRO A 1 202 ? -2.215 15.713 8.714 1.00 76.19 202 PRO A N 1
ATOM 1450 C CA . PRO A 1 202 ? -1.121 15.090 7.966 1.00 76.19 202 PRO A CA 1
ATOM 1451 C C . PRO A 1 202 ? -1.472 13.704 7.413 1.00 76.19 202 PRO A C 1
ATOM 1453 O O . PRO A 1 202 ? -1.174 13.411 6.257 1.00 76.19 202 PRO A O 1
ATOM 1456 N N . GLU A 1 203 ? -2.175 12.888 8.196 1.00 80.88 203 GLU A N 1
ATOM 1457 C CA . GLU A 1 203 ? -2.616 11.542 7.823 1.00 80.88 203 GLU A CA 1
ATOM 1458 C C . GLU A 1 203 ? -3.593 11.586 6.634 1.00 80.88 203 GLU A C 1
ATOM 1460 O O . GLU A 1 203 ? -3.521 10.766 5.723 1.00 80.88 203 GLU A O 1
ATOM 1465 N N . GLU A 1 204 ? -4.452 12.612 6.557 1.00 87.31 204 GLU A N 1
ATOM 1466 C CA . GLU A 1 204 ? -5.362 12.804 5.417 1.00 87.31 204 GLU A CA 1
ATOM 1467 C C . GLU A 1 204 ? -4.598 13.175 4.136 1.00 87.31 204 GLU A C 1
ATOM 1469 O O . GLU A 1 204 ? -5.035 12.865 3.025 1.00 87.31 204 GLU A O 1
ATOM 1474 N N . GLN A 1 205 ? -3.450 13.843 4.271 1.00 80.94 205 GLN A N 1
ATOM 1475 C CA . GLN A 1 205 ? -2.582 14.146 3.134 1.00 80.94 205 GLN A CA 1
ATOM 1476 C C . GLN A 1 205 ? -1.809 12.933 2.655 1.00 80.94 205 GLN A C 1
ATOM 1478 O O . GLN A 1 205 ? -1.655 12.751 1.447 1.00 80.94 205 GLN A O 1
ATOM 1483 N N . GLN A 1 206 ? -1.327 12.130 3.600 1.00 81.94 206 GLN A N 1
ATOM 1484 C CA . GLN A 1 206 ? -0.659 10.870 3.327 1.00 81.94 206 GLN A CA 1
ATOM 1485 C C . GLN A 1 206 ? -1.594 9.939 2.555 1.00 81.94 206 GLN A C 1
ATOM 1487 O O . GLN A 1 206 ? -1.234 9.501 1.462 1.00 81.94 206 GLN A O 1
ATOM 1492 N N . LEU A 1 207 ? -2.846 9.812 3.002 1.00 90.19 207 LEU A N 1
ATOM 1493 C CA . LEU A 1 207 ? -3.894 9.129 2.246 1.00 90.19 207 LEU A CA 1
ATOM 1494 C C . LEU A 1 207 ? -4.095 9.732 0.851 1.00 90.19 207 LEU A C 1
ATOM 1496 O O . LEU A 1 207 ? -4.279 9.017 -0.136 1.00 90.19 207 LEU A O 1
ATOM 1500 N N . GLY A 1 208 ? -4.050 11.060 0.732 1.00 88.88 208 GLY A N 1
ATOM 1501 C CA . GLY A 1 208 ? -4.065 11.738 -0.563 1.00 88.88 208 GLY A CA 1
ATOM 1502 C C . GLY A 1 208 ? -2.955 11.251 -1.500 1.00 88.88 208 GLY A C 1
ATOM 1503 O O . GLY A 1 208 ? -3.240 10.978 -2.672 1.00 88.88 208 GLY A O 1
ATOM 1504 N N . MET A 1 209 ? -1.732 11.087 -0.983 1.00 86.19 209 MET A N 1
ATOM 1505 C CA . MET A 1 209 ? -0.567 10.600 -1.726 1.00 86.19 209 MET A CA 1
ATOM 1506 C C . MET A 1 209 ? -0.692 9.121 -2.088 1.00 86.19 209 MET A C 1
ATOM 1508 O O . MET A 1 209 ? -0.504 8.769 -3.252 1.00 86.19 209 MET A O 1
ATOM 1512 N N . HIS A 1 210 ? -1.083 8.265 -1.140 1.00 91.31 210 HIS A N 1
ATOM 1513 C CA . HIS A 1 210 ? -1.302 6.835 -1.388 1.00 91.31 210 HIS A CA 1
ATOM 1514 C C . HIS A 1 210 ? -2.386 6.613 -2.450 1.00 91.31 210 HIS A C 1
ATOM 1516 O O . HIS A 1 210 ? -2.227 5.816 -3.376 1.00 91.31 210 HIS A O 1
ATOM 1522 N N . ARG A 1 211 ? -3.466 7.403 -2.409 1.00 93.81 211 ARG A N 1
ATOM 1523 C CA . ARG A 1 211 ? -4.520 7.381 -3.436 1.00 93.81 211 ARG A CA 1
ATOM 1524 C C . ARG A 1 211 ?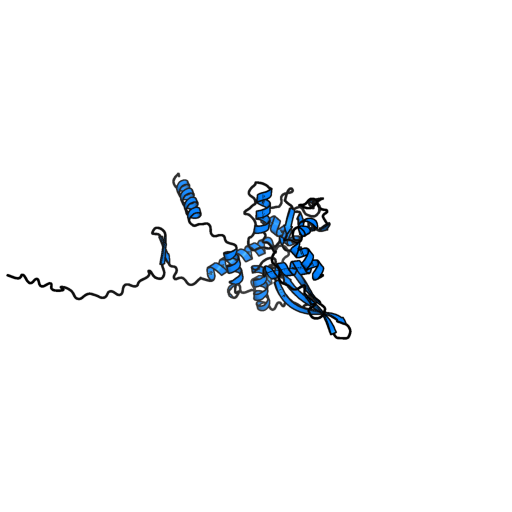 -4.065 7.946 -4.778 1.00 93.81 211 ARG A C 1
ATOM 1526 O O . ARG A 1 211 ? -4.627 7.559 -5.807 1.00 93.81 211 ARG A O 1
ATOM 1533 N N . GLY A 1 212 ? -3.112 8.876 -4.782 1.00 89.06 212 GLY A N 1
ATOM 1534 C CA . GLY A 1 212 ? -2.469 9.381 -5.994 1.00 89.06 212 GLY A CA 1
ATOM 1535 C C . GLY A 1 212 ? -1.544 8.357 -6.644 1.00 89.06 212 GLY A C 1
ATOM 1536 O O . GLY A 1 212 ? -1.565 8.238 -7.864 1.00 89.06 212 GLY A O 1
ATOM 1537 N N . ALA A 1 213 ? -0.832 7.566 -5.839 1.00 88.81 213 ALA A N 1
ATOM 1538 C CA . ALA A 1 213 ? -0.050 6.403 -6.267 1.00 88.81 213 ALA A CA 1
ATOM 1539 C C . ALA A 1 213 ? -0.899 5.140 -6.500 1.00 88.81 213 ALA A C 1
ATOM 1541 O O . ALA A 1 213 ? -0.362 4.076 -6.779 1.00 88.81 213 ALA A O 1
ATOM 1542 N N . ASN A 1 214 ? -2.229 5.255 -6.417 1.00 93.12 214 ASN A N 1
ATOM 1543 C CA . ASN A 1 214 ? -3.165 4.172 -6.708 1.00 93.12 214 ASN A CA 1
ATOM 1544 C C . ASN A 1 214 ? -2.994 2.927 -5.808 1.00 93.12 214 ASN A C 1
ATOM 1546 O O . ASN A 1 214 ? -3.192 1.796 -6.244 1.00 93.12 214 ASN A O 1
ATOM 1550 N N . LEU A 1 215 ? -2.677 3.146 -4.531 1.00 95.19 215 LEU A N 1
ATOM 1551 C CA . LEU A 1 215 ? -2.405 2.093 -3.544 1.00 95.19 215 LEU A CA 1
ATOM 1552 C C . LEU A 1 215 ? -3.605 1.721 -2.662 1.00 95.19 215 LEU A C 1
ATOM 1554 O O . LEU A 1 215 ? -3.510 0.807 -1.848 1.00 95.19 215 LEU A O 1
ATOM 1558 N N . CYS A 1 216 ? -4.730 2.428 -2.796 1.00 97.50 216 CYS A N 1
ATOM 1559 C CA . CYS A 1 216 ? -5.840 2.329 -1.850 1.00 97.50 216 CYS A CA 1
ATOM 1560 C C . CYS A 1 216 ? -7.154 1.873 -2.486 1.00 97.50 216 CYS A C 1
ATOM 1562 O O . CYS A 1 216 ? -7.582 2.420 -3.506 1.00 97.50 216 CYS A O 1
ATOM 1564 N N . HIS A 1 217 ? -7.841 0.967 -1.794 1.00 97.69 217 HIS A N 1
ATOM 1565 C CA . HIS A 1 217 ? -9.217 0.550 -2.040 1.00 97.69 217 HIS A CA 1
ATOM 1566 C C . HIS A 1 217 ? -10.203 1.402 -1.225 1.00 97.69 217 HIS A C 1
ATOM 1568 O O . HIS A 1 217 ? -9.961 1.684 -0.052 1.00 97.69 217 HIS A O 1
ATOM 1574 N N . PHE A 1 218 ? -11.330 1.813 -1.816 1.00 98.06 218 PHE A N 1
ATOM 1575 C CA . PHE A 1 218 ? -12.375 2.564 -1.107 1.00 98.06 218 PHE A CA 1
ATOM 1576 C C . PHE A 1 218 ? -13.384 1.624 -0.445 1.00 98.06 218 PHE A C 1
ATOM 1578 O O . PHE A 1 218 ? -14.088 0.896 -1.137 1.00 98.06 218 PHE A O 1
ATOM 1585 N N . VAL A 1 219 ? -13.516 1.705 0.880 1.00 98.06 219 VAL A N 1
ATOM 1586 C CA . VAL A 1 219 ? -14.427 0.843 1.655 1.00 98.06 219 VAL A CA 1
ATOM 1587 C C . VAL A 1 219 ? -15.823 1.455 1.757 1.00 98.06 219 VAL A C 1
ATOM 1589 O O . VAL A 1 219 ? -16.834 0.760 1.662 1.00 98.06 219 VAL A O 1
ATOM 1592 N N . GLY A 1 220 ? -15.899 2.774 1.933 1.00 97.38 220 GLY A N 1
ATOM 1593 C CA . GLY A 1 220 ? -17.161 3.501 1.990 1.00 97.38 220 GLY A CA 1
ATOM 1594 C C . GLY A 1 220 ? -17.057 4.799 2.781 1.00 97.38 220 GLY A C 1
ATOM 1595 O O . GLY A 1 220 ? -15.968 5.275 3.103 1.00 97.38 220 GLY A O 1
ATOM 1596 N N . SER A 1 221 ? -18.205 5.398 3.088 1.00 95.75 221 SER A N 1
ATOM 1597 C CA . SER A 1 221 ? -18.270 6.654 3.829 1.00 95.75 221 SER A CA 1
ATOM 1598 C C . SER A 1 221 ? -19.340 6.634 4.909 1.00 95.75 221 SER A C 1
ATOM 1600 O O . SER A 1 221 ? -20.359 5.952 4.789 1.00 95.75 221 SER A O 1
ATOM 1602 N N . TYR A 1 222 ? -19.106 7.398 5.972 1.00 94.94 222 TYR A N 1
ATOM 1603 C CA . TYR A 1 222 ? -20.026 7.525 7.093 1.00 94.94 222 TYR A CA 1
ATOM 1604 C C . TYR A 1 222 ? -20.056 8.952 7.634 1.00 94.94 222 TYR A C 1
ATOM 1606 O O . TYR A 1 222 ? -19.138 9.749 7.438 1.00 94.94 222 TYR A O 1
ATOM 1614 N N . CYS A 1 223 ? -21.146 9.297 8.320 1.00 93.56 223 CYS A N 1
ATOM 1615 C CA . CYS A 1 223 ? -21.278 10.607 8.939 1.00 93.56 223 CYS A CA 1
ATOM 1616 C C . CYS A 1 223 ? -20.564 10.631 10.293 1.00 93.56 223 CYS A C 1
ATOM 1618 O O . CYS A 1 223 ? -21.133 10.202 11.298 1.00 93.56 223 CYS A O 1
ATOM 1620 N N . SER A 1 224 ? -19.343 11.156 10.329 1.00 91.56 224 SER A N 1
ATOM 1621 C CA . SER A 1 224 ? -18.544 11.265 11.552 1.00 91.56 224 SER A CA 1
ATOM 1622 C C . SER A 1 224 ? -19.021 12.385 12.474 1.00 91.56 224 SER A C 1
ATOM 1624 O O . SER A 1 224 ? -18.890 12.277 13.693 1.00 91.56 224 SER A O 1
ATOM 1626 N N . LYS A 1 225 ? -19.651 13.436 11.926 1.00 89.69 225 LYS A N 1
ATOM 1627 C CA . LYS A 1 225 ? -20.231 14.523 12.727 1.00 89.69 225 LYS A CA 1
ATOM 1628 C C . LYS A 1 225 ? -21.631 14.892 12.265 1.00 89.69 225 LYS A C 1
ATOM 1630 O O . LYS A 1 225 ? -21.827 15.466 11.192 1.00 89.69 225 LYS A O 1
ATOM 1635 N N . LYS A 1 226 ? -22.612 14.642 13.132 1.00 89.56 226 LYS A N 1
ATOM 1636 C CA . LYS A 1 226 ? -24.027 14.961 12.907 1.00 89.56 226 LYS A CA 1
ATOM 1637 C C . LYS A 1 226 ? -24.495 16.041 13.877 1.00 89.56 226 LYS A C 1
ATOM 1639 O O . LYS A 1 226 ? -24.308 15.912 15.083 1.00 89.56 226 LYS A O 1
ATOM 1644 N N . VAL A 1 227 ? -25.130 17.092 13.363 1.00 88.25 227 VAL A N 1
ATOM 1645 C CA . VAL A 1 227 ? -25.677 18.194 14.171 1.00 88.25 227 VAL A CA 1
ATOM 1646 C C . VAL A 1 227 ? -27.087 18.512 13.680 1.00 88.25 227 VAL A C 1
ATOM 1648 O O . VAL A 1 227 ? -27.315 18.645 12.482 1.00 88.25 227 VAL A O 1
ATOM 1651 N N . PHE A 1 228 ? -28.055 18.582 14.599 1.00 86.31 228 PHE A N 1
ATOM 1652 C CA . PHE A 1 228 ? -29.482 18.795 14.291 1.00 86.31 228 PHE A CA 1
ATOM 1653 C C . PHE A 1 228 ? -30.052 17.865 13.200 1.00 86.31 228 PHE A C 1
ATOM 1655 O O . PHE A 1 228 ? -30.897 18.261 12.405 1.00 86.31 228 PHE A O 1
ATOM 1662 N N . GLY A 1 229 ? -29.586 16.616 13.138 1.00 83.06 229 GLY A N 1
ATOM 1663 C CA . GLY A 1 229 ? -30.050 15.649 12.138 1.00 83.06 229 GLY A CA 1
ATOM 1664 C C . GLY A 1 229 ? -29.356 15.745 10.773 1.00 83.06 229 GLY A C 1
ATOM 1665 O O . GLY A 1 229 ? -29.444 14.787 10.007 1.00 83.06 229 GLY A O 1
ATOM 1666 N N . ALA A 1 230 ? -28.610 16.819 10.500 1.00 87.19 230 ALA A N 1
ATOM 1667 C CA . ALA A 1 230 ? -27.823 16.998 9.283 1.00 87.19 230 ALA A CA 1
ATOM 1668 C C . ALA A 1 230 ? -26.374 16.522 9.476 1.00 87.19 230 ALA A C 1
ATOM 1670 O O . ALA A 1 230 ? -25.786 16.690 10.548 1.00 87.19 230 ALA A O 1
ATOM 1671 N N . CYS A 1 231 ? -25.794 15.927 8.433 1.00 88.56 231 CYS A N 1
ATOM 1672 C CA . CYS A 1 231 ? -24.389 15.539 8.448 1.00 88.56 231 CYS A CA 1
ATOM 1673 C C . CYS A 1 231 ? -23.505 16.752 8.145 1.00 88.56 231 CYS A C 1
ATOM 1675 O O . CYS A 1 231 ? -23.592 17.318 7.057 1.00 88.56 231 CYS A O 1
ATOM 1677 N N . LEU A 1 232 ? -22.681 17.162 9.108 1.00 88.94 232 LEU A N 1
ATOM 1678 C CA . LEU A 1 232 ? -21.741 18.270 8.935 1.00 88.94 232 LEU A CA 1
ATOM 1679 C C . LEU A 1 232 ? -20.365 17.802 8.474 1.00 88.94 232 LEU A C 1
ATOM 1681 O O . LEU A 1 232 ? -19.671 18.565 7.806 1.00 88.94 232 LEU A O 1
ATOM 1685 N N . GLU A 1 233 ? -19.976 16.580 8.826 1.00 90.38 233 GLU A N 1
ATOM 1686 C CA . GLU A 1 233 ? -18.706 15.987 8.423 1.00 90.38 233 GLU A CA 1
ATOM 1687 C C . GLU A 1 233 ? -18.914 14.522 8.049 1.00 90.38 233 GLU A C 1
ATOM 1689 O O . GLU A 1 233 ? -19.542 13.759 8.784 1.00 90.38 233 GLU A O 1
ATOM 1694 N N . THR A 1 234 ? -18.426 14.167 6.867 1.00 92.75 234 THR A N 1
ATOM 1695 C CA . THR A 1 234 ? -18.414 12.817 6.314 1.00 92.75 234 THR A CA 1
ATOM 1696 C C . THR A 1 234 ? -16.977 12.331 6.293 1.00 92.75 234 THR A C 1
ATOM 1698 O O . THR A 1 234 ? -16.108 13.020 5.760 1.00 92.75 234 THR A O 1
ATOM 1701 N N . THR A 1 235 ? -16.737 11.152 6.845 1.00 95.19 235 THR A N 1
ATOM 1702 C CA . THR A 1 235 ? -15.451 10.467 6.755 1.00 95.19 235 THR A CA 1
ATOM 1703 C C . THR A 1 235 ? -15.537 9.407 5.665 1.00 95.19 235 THR A C 1
ATOM 1705 O O . THR A 1 235 ? -16.510 8.656 5.601 1.00 95.19 235 THR A O 1
ATOM 1708 N N . GLU A 1 236 ? -14.540 9.370 4.790 1.00 96.69 236 GLU A N 1
ATOM 1709 C CA . GLU A 1 236 ? -14.327 8.307 3.811 1.00 96.69 236 GLU A CA 1
ATOM 1710 C C . GLU A 1 236 ? -13.211 7.397 4.309 1.00 96.69 236 GLU A C 1
ATOM 1712 O O . GLU A 1 236 ? -12.154 7.894 4.697 1.00 96.69 236 GLU A O 1
ATOM 1717 N N . ALA A 1 237 ? -13.456 6.091 4.290 1.00 98.00 237 ALA A N 1
ATOM 1718 C CA . ALA A 1 237 ? -12.524 5.077 4.755 1.00 98.00 237 ALA A CA 1
ATOM 1719 C C . ALA A 1 237 ? -11.950 4.274 3.585 1.00 98.00 237 ALA A C 1
ATOM 1721 O O . ALA A 1 237 ? -12.655 3.952 2.617 1.00 98.00 237 ALA A O 1
ATOM 1722 N N . TYR A 1 238 ? -10.668 3.955 3.695 1.00 98.38 238 TYR A N 1
ATOM 1723 C CA . TYR A 1 238 ? -9.874 3.287 2.678 1.00 98.38 238 TYR A CA 1
ATOM 1724 C C . TYR A 1 238 ? -8.997 2.209 3.315 1.00 98.38 238 TYR A C 1
ATOM 1726 O O . TYR A 1 238 ? -8.607 2.321 4.473 1.00 98.38 238 TYR A O 1
ATOM 1734 N N . CYS A 1 239 ? -8.672 1.192 2.524 1.00 98.25 239 CYS A N 1
ATOM 1735 C CA . CYS A 1 239 ? -7.608 0.245 2.829 1.00 98.25 239 CYS A CA 1
ATOM 1736 C C . CYS A 1 239 ? -6.447 0.497 1.876 1.00 98.25 239 CYS A C 1
ATOM 1738 O O . CYS A 1 239 ? -6.631 0.374 0.662 1.00 98.25 239 CYS A O 1
ATOM 1740 N N . CYS A 1 240 ? -5.291 0.877 2.410 1.00 97.38 240 CYS A N 1
ATOM 1741 C CA . CYS A 1 240 ? -4.105 1.230 1.636 1.00 97.38 240 CYS A CA 1
ATOM 1742 C C . CYS A 1 240 ? -3.005 0.177 1.814 1.00 97.38 240 CYS A C 1
ATOM 1744 O O . CYS A 1 240 ? -2.805 -0.352 2.907 1.00 97.38 240 CYS A O 1
ATOM 1746 N N . TYR A 1 241 ? -2.322 -0.153 0.719 1.00 96.38 241 TYR A N 1
ATOM 1747 C CA . TYR A 1 241 ? -1.356 -1.249 0.646 1.00 96.38 241 TYR A CA 1
ATOM 1748 C C . TYR A 1 241 ? 0.025 -0.748 0.220 1.00 96.38 241 TYR A C 1
ATOM 1750 O O . TYR A 1 241 ? 0.143 0.176 -0.586 1.00 96.38 241 TYR A O 1
ATOM 1758 N N . ASN A 1 242 ? 1.095 -1.382 0.697 1.00 92.12 242 ASN A N 1
ATOM 1759 C CA . ASN A 1 242 ? 2.467 -1.003 0.341 1.00 92.12 242 ASN A CA 1
ATOM 1760 C C . ASN A 1 242 ? 2.850 -1.303 -1.123 1.00 92.12 242 ASN A C 1
ATOM 1762 O O . ASN A 1 242 ? 3.965 -0.980 -1.536 1.00 92.12 242 ASN A O 1
ATOM 1766 N N . SER A 1 243 ? 1.935 -1.865 -1.921 1.00 92.62 243 SER A N 1
ATOM 1767 C CA . SER A 1 243 ? 2.107 -2.076 -3.357 1.00 92.62 243 SER A CA 1
ATOM 1768 C C . SER A 1 243 ? 0.783 -2.127 -4.124 1.00 92.62 243 SER A C 1
ATOM 1770 O O . SER A 1 243 ? -0.277 -2.449 -3.577 1.00 92.62 243 SER A O 1
ATOM 1772 N N . ILE A 1 244 ? 0.850 -1.851 -5.431 1.00 93.56 244 ILE A N 1
ATOM 1773 C CA . ILE A 1 244 ? -0.289 -2.035 -6.345 1.00 93.56 244 ILE A CA 1
ATOM 1774 C C . ILE A 1 244 ? -0.678 -3.517 -6.428 1.00 93.56 244 ILE A C 1
ATOM 1776 O O . ILE A 1 244 ? -1.867 -3.835 -6.456 1.00 93.56 244 ILE A O 1
ATOM 1780 N N . LEU A 1 245 ? 0.301 -4.428 -6.414 1.00 93.25 245 LEU A N 1
ATOM 1781 C CA . LEU A 1 245 ? 0.044 -5.867 -6.451 1.00 93.25 245 LEU A CA 1
ATOM 1782 C C . LEU A 1 245 ? -0.744 -6.333 -5.220 1.00 93.25 245 LEU A C 1
ATOM 1784 O O . LEU A 1 245 ? -1.750 -7.024 -5.370 1.00 93.25 245 LEU A O 1
ATOM 1788 N N . ALA A 1 246 ? -0.345 -5.910 -4.019 1.00 95.06 246 ALA A N 1
ATOM 1789 C CA . ALA A 1 246 ? -1.047 -6.209 -2.776 1.00 95.06 246 ALA A CA 1
ATOM 1790 C C . ALA A 1 246 ? -2.493 -5.694 -2.811 1.00 95.06 246 ALA A C 1
ATOM 1792 O O . ALA A 1 246 ? -3.415 -6.435 -2.457 1.00 95.06 246 ALA A O 1
ATOM 1793 N N . LYS A 1 247 ? -2.713 -4.471 -3.315 1.00 96.56 247 LYS A N 1
ATOM 1794 C CA . LYS A 1 247 ? -4.063 -3.926 -3.522 1.00 96.56 247 LYS A CA 1
ATOM 1795 C C . LYS A 1 247 ? -4.886 -4.817 -4.456 1.00 96.56 247 LYS A C 1
ATOM 1797 O O . LYS A 1 247 ? -5.979 -5.228 -4.078 1.00 96.56 247 LYS A O 1
ATOM 1802 N N . ILE A 1 248 ? -4.352 -5.172 -5.626 1.00 95.56 248 ILE A N 1
ATOM 1803 C CA . ILE A 1 248 ? -5.041 -6.013 -6.620 1.00 95.56 248 ILE A CA 1
ATOM 1804 C C . ILE A 1 248 ? -5.391 -7.391 -6.046 1.00 95.56 248 ILE A C 1
ATOM 1806 O O . ILE A 1 248 ? -6.529 -7.844 -6.181 1.00 95.56 248 ILE A O 1
ATOM 1810 N N . ILE A 1 249 ? -4.442 -8.049 -5.369 1.00 95.25 249 ILE A N 1
ATOM 1811 C CA . ILE A 1 249 ? -4.667 -9.356 -4.735 1.00 95.25 249 ILE A CA 1
ATOM 1812 C C . ILE A 1 249 ? -5.776 -9.249 -3.680 1.00 95.25 249 ILE A C 1
ATOM 1814 O O . ILE A 1 249 ? -6.613 -10.143 -3.586 1.00 95.25 249 ILE A O 1
ATOM 1818 N N . ASN A 1 250 ? -5.854 -8.157 -2.918 1.00 97.12 250 ASN A N 1
ATOM 1819 C CA . ASN A 1 250 ? -6.941 -7.959 -1.959 1.00 97.12 250 ASN A CA 1
ATOM 1820 C C . ASN A 1 250 ? -8.289 -7.669 -2.638 1.00 97.12 250 ASN A C 1
ATOM 1822 O O . ASN A 1 250 ? -9.291 -8.291 -2.284 1.00 97.12 250 ASN A O 1
ATOM 1826 N N . GLU A 1 251 ? -8.323 -6.781 -3.632 1.00 97.31 251 GLU A N 1
ATOM 1827 C CA . GLU A 1 251 ? -9.523 -6.429 -4.409 1.00 97.31 251 GLU A CA 1
ATOM 1828 C C . GLU A 1 251 ? -10.151 -7.626 -5.106 1.00 97.31 251 GLU A C 1
ATOM 1830 O O . GLU A 1 251 ? -11.372 -7.800 -5.063 1.00 97.31 251 GLU A O 1
ATOM 1835 N N . GLN A 1 252 ? -9.323 -8.477 -5.698 1.00 96.62 252 GLN A N 1
ATOM 1836 C CA . GLN A 1 252 ? -9.790 -9.574 -6.534 1.00 96.62 252 GLN A CA 1
ATOM 1837 C C . GLN A 1 252 ? -9.734 -10.938 -5.835 1.00 96.62 252 GLN A C 1
ATOM 1839 O O . GLN A 1 252 ? -10.483 -11.839 -6.210 1.00 96.62 252 GLN A O 1
ATOM 1844 N N . GLY A 1 253 ? -8.907 -11.101 -4.800 1.00 96.12 253 GLY A N 1
ATOM 1845 C CA . GLY A 1 253 ? -8.773 -12.341 -4.032 1.00 96.12 253 GLY A CA 1
ATOM 1846 C C . GLY A 1 253 ? -9.783 -12.472 -2.892 1.00 96.12 253 GLY A C 1
ATOM 1847 O O . GLY A 1 253 ? -10.373 -13.540 -2.730 1.00 96.12 253 GLY A O 1
ATOM 1848 N N . LYS A 1 254 ? -10.068 -11.397 -2.134 1.00 96.75 254 LYS A N 1
ATOM 1849 C CA . LYS A 1 254 ? -11.039 -11.444 -1.017 1.00 96.75 254 LYS A CA 1
ATOM 1850 C C . LYS A 1 254 ? -12.413 -11.993 -1.441 1.00 96.75 254 LYS A C 1
ATOM 1852 O O . LYS A 1 254 ? -12.921 -12.868 -0.734 1.00 96.75 254 LYS A O 1
ATOM 1857 N N . PRO A 1 255 ? -13.002 -11.580 -2.586 1.00 96.62 255 PRO A N 1
ATOM 1858 C CA . PRO A 1 255 ? -14.293 -12.106 -3.026 1.00 96.62 255 PRO A CA 1
ATOM 1859 C C . PRO A 1 255 ? -14.286 -13.610 -3.328 1.00 96.62 255 PRO A C 1
ATOM 1861 O O . PRO A 1 255 ? -15.316 -14.256 -3.149 1.00 96.62 255 PRO A O 1
ATOM 1864 N N . GLN A 1 256 ? -13.150 -14.184 -3.747 1.00 95.94 256 GLN A N 1
ATOM 1865 C CA . GLN A 1 256 ? -13.049 -15.611 -4.088 1.00 95.94 256 GLN A CA 1
ATOM 1866 C C . GLN A 1 256 ? -13.194 -16.515 -2.860 1.00 95.94 256 GLN A C 1
ATOM 1868 O O . GLN A 1 256 ? -13.729 -17.617 -2.956 1.00 95.94 256 GLN A O 1
ATOM 1873 N N . ILE A 1 257 ? -12.766 -16.020 -1.698 1.00 95.25 257 ILE A N 1
ATOM 1874 C CA . ILE A 1 257 ? -12.780 -16.751 -0.425 1.00 95.25 257 ILE A CA 1
ATOM 1875 C C . ILE A 1 257 ? -13.820 -16.203 0.565 1.00 95.25 257 ILE A C 1
ATOM 1877 O O . ILE A 1 257 ? -13.838 -16.573 1.736 1.00 95.25 257 ILE A O 1
ATOM 1881 N N . GLY A 1 258 ? -14.694 -15.300 0.110 1.00 94.94 258 GLY A N 1
ATOM 1882 C CA . GLY A 1 258 ? -15.761 -14.723 0.930 1.00 94.94 258 GLY A CA 1
ATOM 1883 C C . GLY A 1 258 ? -15.291 -13.750 2.018 1.00 94.94 258 GLY A C 1
ATOM 1884 O O . GLY A 1 258 ? -16.047 -13.491 2.956 1.00 94.94 258 GLY A O 1
ATOM 1885 N N . LYS A 1 259 ? -14.078 -13.188 1.914 1.00 95.25 259 LYS A N 1
ATOM 1886 C CA . LYS A 1 259 ? -13.633 -12.093 2.790 1.00 95.25 259 LYS A CA 1
ATOM 1887 C C . LYS A 1 259 ? -14.262 -10.775 2.335 1.00 95.25 259 LYS A C 1
ATOM 1889 O O . LYS A 1 259 ? -14.373 -10.492 1.145 1.00 95.25 259 LYS A O 1
ATOM 1894 N N . GLY A 1 260 ? -14.685 -9.971 3.306 1.00 95.00 260 GLY A N 1
ATOM 1895 C CA . GLY A 1 260 ? -15.224 -8.633 3.078 1.00 95.00 260 GLY A CA 1
ATOM 1896 C C . GLY A 1 260 ? -14.233 -7.531 3.445 1.00 95.00 260 GLY A C 1
ATOM 1897 O O . GLY A 1 260 ? -13.109 -7.796 3.863 1.00 95.00 260 GLY A O 1
ATOM 1898 N N . TRP A 1 261 ? -14.703 -6.291 3.335 1.00 97.50 261 TRP A N 1
ATOM 1899 C CA . TRP A 1 261 ? -13.940 -5.073 3.632 1.00 97.50 261 TRP A CA 1
ATOM 1900 C C . TRP A 1 261 ? -14.306 -4.423 4.973 1.00 97.50 261 TRP A C 1
ATOM 1902 O O . TRP A 1 261 ? -13.808 -3.349 5.291 1.00 97.50 261 TRP A O 1
ATOM 1912 N N . GLY A 1 262 ? -15.163 -5.061 5.776 1.00 96.31 262 GLY A N 1
ATOM 1913 C CA . GLY A 1 262 ? -15.688 -4.472 7.011 1.00 96.31 262 GLY A CA 1
ATOM 1914 C C . GLY A 1 262 ? -16.712 -3.365 6.746 1.00 96.31 262 GLY A C 1
ATOM 1915 O O . GLY A 1 262 ? -17.409 -3.384 5.729 1.00 96.31 262 GLY A O 1
ATOM 1916 N N . THR A 1 263 ? -16.831 -2.419 7.679 1.00 97.38 263 THR A N 1
ATOM 1917 C CA . THR A 1 263 ? -17.645 -1.202 7.507 1.00 97.38 263 THR A CA 1
ATOM 1918 C C . THR A 1 263 ? -16.738 0.020 7.390 1.00 97.38 263 THR A C 1
ATOM 1920 O O . THR A 1 263 ? -15.577 -0.052 7.782 1.00 97.38 263 THR A O 1
ATOM 1923 N N . PRO A 1 264 ? -17.229 1.172 6.905 1.00 96.56 264 PRO A N 1
ATOM 1924 C CA . PRO A 1 264 ? -16.421 2.390 6.868 1.00 96.56 264 PRO A CA 1
ATOM 1925 C C . PRO A 1 264 ? -15.880 2.821 8.244 1.00 96.56 264 PRO A C 1
ATOM 1927 O O . PRO A 1 264 ? -14.813 3.412 8.325 1.00 96.56 264 PRO A O 1
ATOM 1930 N N . GLU A 1 265 ? -16.595 2.524 9.330 1.00 96.31 265 GLU A N 1
ATOM 1931 C CA . GLU A 1 265 ? -16.167 2.804 10.707 1.00 96.31 265 GLU A CA 1
ATOM 1932 C C . GLU A 1 265 ? -15.177 1.775 11.271 1.00 96.31 265 GLU A C 1
ATOM 1934 O O . GLU A 1 265 ? -14.516 2.051 12.269 1.00 96.31 265 GLU A O 1
ATOM 1939 N N . SER A 1 266 ? -15.106 0.583 10.676 1.00 96.62 266 SER A N 1
ATOM 1940 C CA . SER A 1 266 ? -14.162 -0.472 11.045 1.00 96.62 266 SER A CA 1
ATOM 1941 C C . SER A 1 266 ? -13.767 -1.265 9.792 1.00 96.62 266 SER A C 1
ATOM 1943 O O . SER A 1 266 ? -14.299 -2.360 9.552 1.00 96.62 266 SER A O 1
ATOM 1945 N N . PRO A 1 267 ? -12.883 -0.694 8.950 1.00 97.38 267 PRO A N 1
ATOM 1946 C CA . PRO A 1 267 ? -12.399 -1.359 7.750 1.00 97.38 267 PRO A CA 1
ATOM 1947 C C . PRO A 1 267 ? -11.645 -2.650 8.074 1.00 97.38 267 PRO A C 1
ATOM 1949 O O . PRO A 1 267 ? -10.951 -2.755 9.082 1.00 97.38 267 PRO A O 1
ATOM 1952 N N . SER A 1 268 ? -11.757 -3.644 7.197 1.00 96.50 268 SER A N 1
ATOM 1953 C CA . SER A 1 268 ? -11.009 -4.901 7.273 1.00 96.50 268 SER A CA 1
ATOM 1954 C C . SER A 1 268 ? -9.939 -4.928 6.183 1.00 96.50 268 SER A C 1
ATOM 1956 O O . SER A 1 268 ? -10.112 -5.539 5.125 1.00 96.50 268 SER A O 1
ATOM 1958 N N . CYS A 1 269 ? -8.840 -4.219 6.448 1.00 96.50 269 CYS A N 1
ATOM 1959 C CA . CYS A 1 269 ? -7.735 -4.028 5.502 1.00 96.50 269 CYS A CA 1
ATOM 1960 C C . CYS A 1 269 ? -6.682 -5.140 5.537 1.00 96.50 269 CYS A C 1
ATOM 1962 O O . CYS A 1 269 ? -5.837 -5.201 4.646 1.00 96.50 269 CYS A O 1
ATOM 1964 N N . GLY A 1 270 ? -6.773 -6.050 6.513 1.00 93.94 270 GLY A N 1
ATOM 1965 C CA . GLY A 1 270 ? -5.876 -7.197 6.615 1.00 93.94 270 GLY A CA 1
ATOM 1966 C C . GLY A 1 270 ? -5.919 -8.086 5.372 1.00 93.94 270 GLY A C 1
ATOM 1967 O O . GLY A 1 270 ? -6.949 -8.185 4.703 1.00 93.94 270 GLY A O 1
ATOM 1968 N N . GLY A 1 271 ? -4.800 -8.716 5.058 1.00 93.12 271 GLY A N 1
ATOM 1969 C CA . GLY A 1 271 ? -4.582 -9.540 3.883 1.00 93.12 271 GLY A CA 1
ATOM 1970 C C . GLY A 1 271 ? -5.095 -10.965 4.064 1.00 93.12 271 GLY A C 1
ATOM 1971 O O . GLY A 1 271 ? -6.260 -11.206 4.415 1.00 93.12 271 GLY A O 1
ATOM 1972 N N . PHE A 1 272 ? -4.227 -11.933 3.794 1.00 93.88 272 PHE A N 1
ATOM 1973 C CA . PHE A 1 272 ? -4.563 -13.353 3.754 1.00 93.88 272 PHE A CA 1
ATOM 1974 C C . PHE A 1 272 ? -3.625 -14.157 4.639 1.00 93.88 272 PHE A C 1
ATOM 1976 O O . PHE A 1 272 ? -2.411 -14.022 4.549 1.00 93.88 272 PHE A O 1
ATOM 1983 N N . THR A 1 273 ? -4.170 -15.061 5.442 1.00 92.50 273 THR A N 1
ATOM 1984 C CA . THR A 1 273 ? -3.361 -16.150 6.006 1.00 92.50 273 THR A CA 1
ATOM 1985 C C . THR A 1 273 ? -2.791 -17.016 4.881 1.00 92.50 273 THR A C 1
ATOM 1987 O O . THR A 1 273 ? -3.290 -16.998 3.753 1.00 92.50 273 THR A O 1
ATOM 1990 N N . VAL A 1 274 ? -1.760 -17.810 5.170 1.00 89.12 274 VAL A N 1
ATOM 1991 C CA . VAL A 1 274 ? -1.166 -18.720 4.175 1.00 89.12 274 VAL A CA 1
ATOM 1992 C C . VAL A 1 274 ? -2.219 -19.680 3.607 1.00 89.12 274 VAL A C 1
ATOM 1994 O O . VAL A 1 274 ? -2.238 -19.935 2.403 1.00 89.12 274 VAL A O 1
ATOM 1997 N N . GLU A 1 275 ? -3.127 -20.174 4.448 1.00 88.62 275 GLU A N 1
ATOM 1998 C CA . GLU A 1 275 ? -4.206 -21.081 4.055 1.00 88.62 275 GLU A CA 1
ATOM 1999 C C . GLU A 1 275 ? -5.252 -20.393 3.171 1.00 88.62 275 GLU A C 1
ATOM 2001 O O . GLU A 1 275 ? -5.677 -20.964 2.168 1.00 88.62 275 GLU A O 1
ATOM 2006 N N . GLU A 1 276 ? -5.654 -19.165 3.509 1.00 92.75 276 GLU A N 1
ATOM 2007 C CA . GLU A 1 276 ? -6.570 -18.365 2.685 1.00 92.75 276 GLU A CA 1
ATOM 2008 C C . GLU A 1 276 ? -5.935 -18.004 1.341 1.00 92.75 276 GLU A C 1
ATOM 2010 O O . GLU A 1 276 ? -6.590 -18.067 0.304 1.00 92.75 276 GLU A O 1
ATOM 2015 N N . PHE A 1 277 ? -4.646 -17.667 1.343 1.00 90.19 277 PHE A N 1
ATOM 2016 C CA . PHE A 1 277 ? -3.911 -17.287 0.144 1.00 90.19 277 PHE A CA 1
ATOM 2017 C C . PHE A 1 277 ? -3.824 -18.433 -0.871 1.00 90.19 277 PHE A C 1
ATOM 2019 O O . PHE A 1 277 ? -3.971 -18.212 -2.070 1.00 90.19 277 PHE A O 1
ATOM 2026 N N . GLN A 1 278 ? -3.658 -19.674 -0.401 1.00 88.62 278 GLN A N 1
ATOM 2027 C CA . GLN A 1 278 ? -3.657 -20.872 -1.252 1.00 88.62 278 GLN A CA 1
ATOM 2028 C C . GLN A 1 278 ? -5.010 -21.158 -1.919 1.00 88.62 278 GLN A C 1
ATOM 2030 O O . GLN A 1 278 ? -5.058 -21.904 -2.896 1.00 88.62 278 GLN A O 1
ATOM 2035 N N . GLN A 1 279 ? -6.105 -20.605 -1.393 1.00 90.12 279 GLN A N 1
ATOM 2036 C CA . GLN A 1 279 ? -7.446 -20.772 -1.958 1.00 90.12 279 GLN A CA 1
ATOM 2037 C C . GLN A 1 279 ? -7.754 -19.763 -3.070 1.00 90.12 279 GLN A C 1
ATOM 2039 O O . GLN A 1 279 ? -8.748 -19.931 -3.775 1.00 90.12 279 GLN A O 1
ATOM 2044 N N . ILE A 1 280 ? -6.921 -18.733 -3.237 1.00 89.62 280 ILE A N 1
ATOM 2045 C CA . ILE A 1 280 ? -7.086 -17.727 -4.284 1.00 89.62 280 ILE A CA 1
ATOM 2046 C C . ILE A 1 280 ? -6.623 -18.310 -5.620 1.00 89.62 280 ILE A C 1
ATOM 2048 O O . ILE A 1 280 ? -5.489 -18.770 -5.769 1.00 89.62 280 ILE A O 1
ATOM 2052 N N . ASP A 1 281 ? -7.487 -18.237 -6.626 1.00 88.94 281 ASP A N 1
ATOM 2053 C CA . ASP A 1 281 ? -7.146 -18.536 -8.007 1.00 88.94 281 ASP A CA 1
ATOM 2054 C C . ASP A 1 281 ? -6.430 -17.338 -8.647 1.00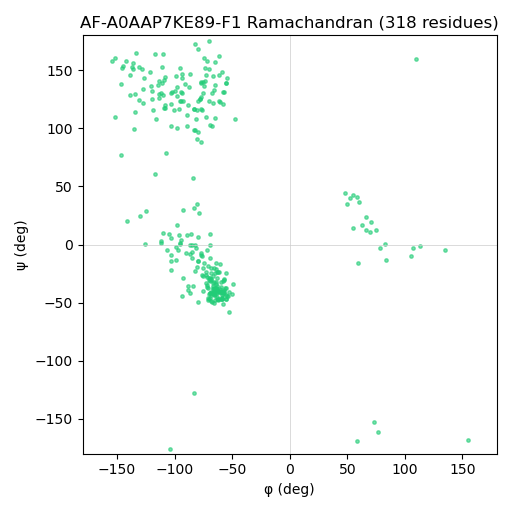 88.94 281 ASP A C 1
ATOM 2056 O O . ASP A 1 281 ? -7.045 -16.391 -9.145 1.00 88.94 281 ASP A O 1
ATOM 2060 N N . PHE A 1 282 ? -5.098 -17.410 -8.657 1.00 84.50 282 PHE A N 1
ATOM 2061 C CA . PHE A 1 282 ? -4.219 -16.429 -9.300 1.00 84.50 282 PHE A CA 1
ATOM 2062 C C . PHE A 1 282 ? -4.422 -16.323 -10.813 1.00 84.50 282 PHE A C 1
ATOM 2064 O O . PHE A 1 282 ? -4.103 -15.291 -11.402 1.00 84.50 282 PHE A O 1
ATOM 2071 N N . SER A 1 283 ? -4.943 -17.367 -11.464 1.00 84.19 283 SER A N 1
ATOM 2072 C CA . SER A 1 283 ? -5.154 -17.355 -12.914 1.00 84.19 283 SER A CA 1
ATOM 2073 C C . SER A 1 283 ? -6.326 -16.463 -13.328 1.00 84.19 283 SER A C 1
ATOM 2075 O O . SER A 1 283 ? -6.338 -15.980 -14.467 1.00 84.19 283 SER A O 1
ATOM 2077 N N . ALA A 1 284 ? -7.254 -16.228 -12.393 1.00 87.75 284 ALA A N 1
ATOM 2078 C CA . ALA A 1 284 ? -8.441 -15.396 -12.543 1.00 87.75 284 ALA A CA 1
ATOM 2079 C C . ALA A 1 284 ? -8.210 -13.923 -12.161 1.00 87.75 284 ALA A C 1
ATOM 2081 O O . ALA A 1 284 ? -9.102 -13.105 -12.386 1.00 87.75 284 ALA A O 1
ATOM 2082 N N . LEU A 1 285 ? -7.043 -13.582 -11.597 1.00 87.69 285 LEU A N 1
ATOM 2083 C CA . LEU A 1 285 ? -6.692 -12.200 -11.276 1.00 87.69 285 LEU A CA 1
ATOM 2084 C C . LEU A 1 285 ? -6.320 -11.435 -12.552 1.00 87.69 285 LEU A C 1
ATOM 2086 O O . LEU A 1 285 ? -5.480 -11.877 -13.341 1.00 87.69 285 LEU A O 1
ATOM 2090 N N . ASP A 1 286 ? -6.916 -10.261 -12.723 1.00 90.44 286 ASP A N 1
ATOM 2091 C CA . ASP A 1 286 ? -6.480 -9.263 -13.686 1.00 90.44 286 ASP A CA 1
ATOM 2092 C C . ASP A 1 286 ? -5.318 -8.459 -13.095 1.00 90.44 286 ASP A C 1
ATOM 2094 O O . ASP A 1 286 ? -5.488 -7.670 -12.164 1.00 90.44 286 ASP A O 1
ATOM 2098 N N . LEU A 1 287 ? -4.123 -8.707 -13.626 1.00 87.75 287 LEU A N 1
ATOM 2099 C CA . LEU A 1 287 ? -2.862 -8.127 -13.165 1.00 87.75 287 LEU A CA 1
ATOM 2100 C C . LEU A 1 287 ? -2.361 -7.033 -14.116 1.00 87.75 287 LEU A C 1
ATOM 2102 O O . LEU A 1 287 ? -1.224 -6.588 -13.964 1.00 87.75 287 LEU A O 1
ATOM 2106 N N . SER A 1 288 ? -3.169 -6.603 -15.096 1.00 85.25 288 SER A N 1
ATOM 2107 C CA . SER A 1 288 ? -2.737 -5.632 -16.110 1.00 85.25 288 SER A CA 1
ATOM 2108 C C . SER A 1 288 ? -2.239 -4.331 -15.481 1.00 85.25 288 SER A C 1
ATOM 2110 O O . SER A 1 288 ? -1.194 -3.826 -15.866 1.00 85.25 288 SER A O 1
ATOM 2112 N N . GLU A 1 289 ? -2.931 -3.845 -14.450 1.00 85.69 289 GLU A N 1
ATOM 2113 C CA . GLU A 1 289 ? -2.565 -2.627 -13.725 1.00 85.69 289 GLU A CA 1
ATOM 2114 C C . GLU A 1 289 ? -1.173 -2.727 -13.077 1.00 85.69 289 GLU A C 1
ATOM 2116 O O . GLU A 1 289 ? -0.389 -1.783 -13.139 1.00 85.69 289 GLU A O 1
ATOM 2121 N N . PHE A 1 290 ? -0.834 -3.880 -12.498 1.00 84.75 290 PHE A N 1
ATOM 2122 C CA . PHE A 1 290 ? 0.493 -4.107 -11.924 1.00 84.75 290 PHE A CA 1
ATOM 2123 C C . PHE A 1 290 ? 1.574 -4.248 -13.006 1.00 84.75 290 PHE A C 1
ATOM 2125 O O . PHE A 1 290 ? 2.696 -3.776 -12.842 1.00 84.75 290 PHE A O 1
ATOM 2132 N N . VAL A 1 291 ? 1.246 -4.877 -14.134 1.00 81.50 291 VAL A N 1
ATOM 2133 C CA . VAL A 1 291 ? 2.174 -5.013 -15.266 1.00 81.50 291 VAL A CA 1
ATOM 2134 C C . VAL A 1 291 ? 2.490 -3.649 -15.868 1.00 81.50 291 VAL A C 1
ATOM 2136 O O . VAL A 1 291 ? 3.656 -3.363 -16.136 1.00 81.50 291 VAL A O 1
ATOM 2139 N N . ASP A 1 292 ? 1.481 -2.796 -16.034 1.00 80.50 292 ASP A N 1
ATOM 2140 C CA . ASP A 1 292 ? 1.661 -1.422 -16.499 1.00 80.50 292 ASP A CA 1
ATOM 2141 C C . ASP A 1 292 ? 2.581 -0.643 -15.549 1.00 80.50 292 ASP A C 1
ATOM 2143 O O . ASP A 1 292 ? 3.473 0.076 -16.005 1.00 80.50 292 ASP A O 1
ATOM 2147 N N . ASP A 1 293 ? 2.430 -0.833 -14.236 1.00 77.75 293 ASP A N 1
ATOM 2148 C CA . ASP A 1 293 ? 3.307 -0.224 -13.232 1.00 77.75 293 ASP A CA 1
ATOM 2149 C C . ASP A 1 293 ? 4.765 -0.702 -13.353 1.00 77.75 293 ASP A C 1
ATOM 2151 O O . ASP A 1 293 ? 5.685 0.117 -13.412 1.00 77.75 293 ASP A O 1
ATOM 2155 N N . ILE A 1 294 ? 4.998 -2.012 -13.517 1.00 75.19 294 ILE A N 1
ATOM 2156 C CA . ILE A 1 294 ? 6.345 -2.553 -13.772 1.00 75.19 294 ILE A CA 1
ATOM 2157 C C . ILE A 1 294 ? 6.950 -1.947 -15.036 1.00 75.19 294 ILE A C 1
ATOM 2159 O O . ILE A 1 294 ? 8.123 -1.560 -15.037 1.00 75.19 294 ILE A O 1
ATOM 2163 N N . MET A 1 295 ? 6.180 -1.887 -16.121 1.00 70.69 295 MET A N 1
ATOM 2164 C CA . MET A 1 295 ? 6.661 -1.375 -17.402 1.00 70.69 295 MET A CA 1
ATOM 2165 C C . MET A 1 295 ? 7.004 0.114 -17.305 1.00 70.69 295 MET A C 1
ATOM 2167 O O . MET A 1 295 ? 8.048 0.523 -17.806 1.00 70.69 295 MET A O 1
ATOM 2171 N N . ASN A 1 296 ? 6.200 0.903 -16.589 1.00 68.75 296 ASN A N 1
ATOM 2172 C CA . ASN A 1 296 ? 6.483 2.315 -16.325 1.00 68.75 296 ASN A CA 1
ATOM 2173 C C . ASN A 1 296 ? 7.718 2.510 -15.434 1.00 68.75 296 ASN A C 1
ATOM 2175 O O . ASN A 1 296 ? 8.488 3.450 -15.634 1.00 68.75 296 ASN A O 1
ATOM 2179 N N . ALA A 1 297 ? 7.939 1.617 -14.469 1.00 65.75 297 ALA A N 1
ATOM 2180 C CA . ALA A 1 297 ? 9.094 1.674 -13.578 1.00 65.75 297 ALA A CA 1
ATOM 2181 C C . ALA A 1 297 ? 10.390 1.126 -14.219 1.00 65.75 297 ALA A C 1
ATOM 2183 O O . ALA A 1 297 ? 11.508 1.335 -13.715 1.00 65.75 297 ALA A O 1
ATOM 2184 N N . THR A 1 298 ? 10.276 0.412 -15.339 1.00 62.91 298 THR A N 1
ATOM 2185 C CA . THR A 1 298 ? 11.410 -0.166 -16.059 1.00 62.91 298 THR A CA 1
ATOM 2186 C C . THR A 1 298 ? 11.942 0.826 -17.086 1.00 62.91 298 THR A C 1
ATOM 2188 O O . THR A 1 298 ? 11.423 0.955 -18.188 1.00 62.91 298 THR A O 1
ATOM 2191 N N . VAL A 1 299 ? 13.057 1.482 -16.758 1.00 55.59 299 VAL A N 1
ATOM 2192 C C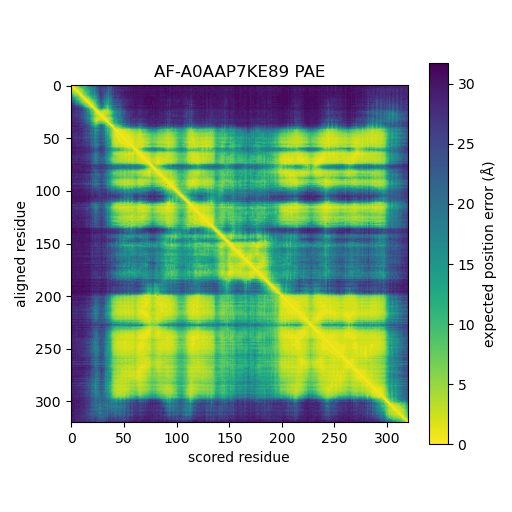A . VAL A 1 299 ? 13.939 2.039 -17.788 1.00 55.59 299 VAL A CA 1
ATOM 2193 C C . VAL A 1 299 ? 14.545 0.844 -18.514 1.00 55.59 299 VAL A C 1
ATOM 2195 O O . VAL A 1 299 ? 15.413 0.165 -17.963 1.00 55.59 299 VAL A O 1
ATOM 2198 N N . LEU A 1 300 ? 14.028 0.529 -19.701 1.00 47.34 300 LEU A N 1
ATOM 2199 C CA . LEU A 1 300 ? 14.680 -0.433 -20.580 1.00 47.34 300 LEU A CA 1
ATOM 2200 C C . LEU A 1 300 ? 16.071 0.134 -20.896 1.00 47.34 300 LEU A C 1
ATOM 2202 O O . LEU A 1 300 ? 16.137 1.274 -21.363 1.00 47.34 300 LEU A O 1
ATOM 2206 N N . PRO A 1 301 ? 17.167 -0.594 -20.606 1.00 45.62 301 PRO A N 1
ATOM 2207 C CA . PRO A 1 301 ? 18.489 -0.141 -21.010 1.00 45.62 301 PRO A CA 1
ATOM 2208 C C . PRO A 1 301 ? 18.476 0.095 -22.520 1.00 45.62 301 PRO A C 1
ATOM 2210 O O . PRO A 1 301 ? 17.856 -0.676 -23.264 1.00 45.62 301 PRO A O 1
ATOM 2213 N N . GLU A 1 302 ? 19.115 1.175 -22.972 1.00 46.75 302 GLU A N 1
ATOM 2214 C CA . GLU A 1 302 ? 19.261 1.408 -24.404 1.00 46.75 302 GLU A CA 1
ATOM 2215 C C . GLU A 1 302 ? 19.936 0.173 -25.015 1.00 46.75 302 GLU A C 1
ATOM 2217 O O . GLU A 1 302 ? 20.835 -0.431 -24.426 1.00 46.75 302 GLU A O 1
ATOM 2222 N N . VAL A 1 303 ? 19.465 -0.260 -26.187 1.00 55.50 303 VAL A N 1
ATOM 2223 C CA . VAL A 1 303 ? 19.923 -1.506 -26.837 1.00 55.50 303 VAL A CA 1
ATOM 2224 C C . VAL A 1 303 ? 21.452 -1.519 -27.027 1.00 55.50 303 VAL A C 1
ATOM 2226 O O . VAL A 1 303 ? 22.074 -2.581 -27.076 1.00 55.50 303 VAL A O 1
ATOM 2229 N N . GLU A 1 304 ? 22.056 -0.335 -27.083 1.00 51.97 304 GLU A N 1
ATOM 2230 C CA . GLU A 1 304 ? 23.493 -0.084 -27.181 1.00 51.97 304 GLU A CA 1
ATOM 2231 C C . GLU A 1 304 ? 24.258 -0.512 -25.911 1.00 51.97 304 GLU A C 1
ATOM 2233 O O . GLU A 1 304 ? 25.309 -1.151 -26.021 1.00 51.97 304 GLU A O 1
ATOM 2238 N N . ASP A 1 305 ? 23.694 -0.299 -24.717 1.00 56.12 305 ASP A N 1
ATOM 2239 C CA . ASP A 1 305 ? 24.290 -0.731 -23.444 1.00 56.12 305 ASP A CA 1
ATOM 2240 C C . ASP A 1 305 ? 24.263 -2.260 -23.316 1.00 56.12 305 ASP A C 1
ATOM 2242 O O . ASP A 1 305 ? 25.268 -2.881 -22.962 1.00 56.12 305 ASP A O 1
ATOM 2246 N N . ILE A 1 306 ? 23.152 -2.889 -23.721 1.00 57.53 306 ILE A N 1
ATOM 2247 C CA . ILE A 1 306 ? 23.009 -4.355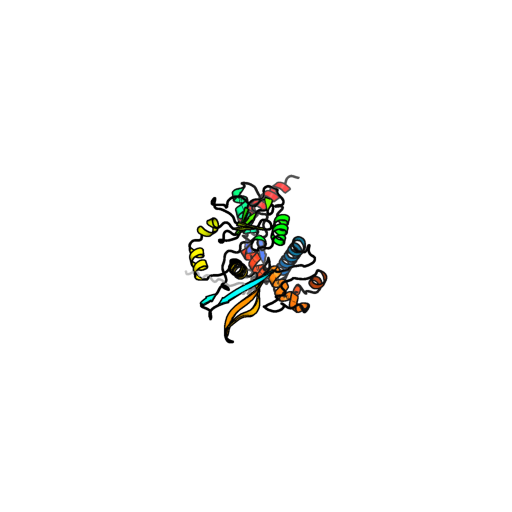 -23.762 1.00 57.53 306 ILE A CA 1
ATOM 2248 C C . ILE A 1 306 ? 24.044 -4.973 -24.717 1.00 57.53 306 ILE A C 1
ATOM 2250 O O . ILE A 1 306 ? 24.630 -6.016 -24.419 1.00 57.53 306 ILE A O 1
ATOM 2254 N N . GLN A 1 307 ? 24.296 -4.337 -25.867 1.00 55.09 307 GLN A N 1
ATOM 2255 C CA . GLN A 1 307 ? 25.307 -4.791 -26.825 1.00 55.09 307 GLN A CA 1
ATOM 2256 C C . GLN A 1 307 ? 26.719 -4.753 -26.245 1.00 55.09 307 GLN A C 1
ATOM 2258 O O . GLN A 1 307 ? 27.493 -5.686 -26.485 1.00 55.09 307 GLN A O 1
ATOM 2263 N N . SER A 1 308 ? 27.055 -3.708 -25.489 1.00 58.75 308 SER A N 1
ATOM 2264 C CA . SER A 1 308 ? 28.373 -3.577 -24.866 1.00 58.75 308 SER A CA 1
ATOM 2265 C C . SER A 1 308 ? 28.609 -4.663 -23.806 1.00 58.75 308 SER A C 1
ATOM 2267 O O . SER A 1 308 ? 29.630 -5.353 -23.859 1.00 58.75 308 SER A O 1
ATOM 2269 N N . ASP A 1 309 ? 27.607 -4.934 -22.965 1.00 63.16 309 ASP A N 1
ATOM 2270 C CA . ASP A 1 309 ? 27.657 -5.951 -21.910 1.00 63.16 309 ASP A CA 1
ATOM 2271 C C . ASP A 1 309 ? 27.721 -7.380 -22.467 1.00 63.16 309 ASP A C 1
ATOM 2273 O O . ASP A 1 309 ? 28.490 -8.216 -21.979 1.00 63.16 309 ASP A O 1
ATOM 2277 N N . ILE A 1 310 ? 26.937 -7.681 -23.510 1.00 66.75 310 ILE A N 1
ATOM 2278 C CA . ILE A 1 310 ? 26.979 -8.988 -24.182 1.00 66.75 310 ILE A CA 1
ATOM 2279 C C . ILE A 1 310 ? 28.333 -9.185 -24.870 1.00 66.75 310 ILE A C 1
ATOM 2281 O O . ILE A 1 310 ? 28.914 -10.264 -24.762 1.00 66.75 310 ILE A O 1
ATOM 2285 N N . SER A 1 311 ? 28.860 -8.158 -25.542 1.00 61.75 311 SER A N 1
ATOM 2286 C CA . SER A 1 311 ? 30.157 -8.233 -26.230 1.00 61.75 311 SER A CA 1
ATOM 2287 C C . SER A 1 311 ? 31.309 -8.426 -25.243 1.00 61.75 311 SER A C 1
ATOM 2289 O O . SER A 1 311 ? 32.212 -9.228 -25.489 1.00 61.75 311 SER A O 1
ATOM 2291 N N . GLN A 1 312 ? 31.247 -7.754 -24.093 1.00 64.38 312 GLN A N 1
ATOM 2292 C CA . GLN A 1 312 ? 32.230 -7.892 -23.026 1.00 64.38 312 GLN A CA 1
ATOM 2293 C C . GLN A 1 312 ? 32.175 -9.288 -22.388 1.00 64.38 312 GLN A C 1
ATOM 2295 O O . GLN A 1 312 ? 33.196 -9.978 -22.349 1.00 64.38 312 GLN A O 1
ATOM 2300 N N . LYS A 1 313 ? 30.990 -9.779 -22.003 1.00 61.09 313 LYS A N 1
ATOM 2301 C CA . LYS A 1 313 ? 30.833 -11.133 -21.435 1.00 61.09 313 LYS A CA 1
ATOM 2302 C C . LYS A 1 313 ? 31.152 -12.249 -22.433 1.00 61.09 313 LYS A C 1
ATOM 2304 O O . LYS A 1 313 ? 31.675 -13.293 -22.044 1.00 61.09 313 LYS A O 1
ATOM 2309 N N . ALA A 1 314 ? 30.887 -12.043 -23.723 1.00 58.56 314 ALA A N 1
ATOM 2310 C CA . ALA A 1 314 ? 31.296 -12.972 -24.775 1.00 58.56 314 ALA A CA 1
ATOM 2311 C C . ALA A 1 314 ? 32.827 -13.024 -24.924 1.00 58.56 314 ALA A C 1
ATOM 2313 O O . ALA A 1 314 ? 33.392 -14.102 -25.114 1.00 58.56 314 ALA A O 1
ATOM 2314 N N . SER A 1 315 ? 33.516 -11.887 -24.778 1.00 53.59 315 SER A N 1
ATOM 2315 C CA . SER A 1 315 ? 34.981 -11.835 -24.838 1.00 53.59 315 SER A CA 1
ATOM 2316 C C . SER A 1 315 ? 35.663 -12.502 -23.634 1.00 53.59 315 SER A C 1
ATOM 2318 O O . SER A 1 315 ? 36.705 -13.133 -23.801 1.00 53.59 315 SER A O 1
ATOM 2320 N N . GLU A 1 316 ? 35.042 -12.466 -22.452 1.00 55.91 316 GLU A N 1
ATOM 2321 C CA . GLU A 1 316 ? 35.543 -13.128 -21.237 1.00 55.91 316 GLU A CA 1
ATOM 2322 C C . GLU A 1 316 ? 35.384 -14.659 -21.286 1.00 55.91 316 GLU A C 1
ATOM 2324 O O . GLU A 1 316 ? 36.256 -15.386 -20.814 1.00 55.91 316 GLU A O 1
ATOM 2329 N N . ASN A 1 317 ? 34.336 -15.171 -21.940 1.00 53.03 317 ASN A N 1
ATOM 2330 C CA . ASN A 1 317 ? 34.115 -16.615 -22.120 1.00 53.03 317 ASN A CA 1
ATOM 2331 C C . ASN A 1 317 ? 34.907 -17.246 -23.280 1.00 53.03 317 ASN A C 1
ATOM 2333 O O . ASN A 1 317 ? 34.830 -18.457 -23.473 1.00 53.03 317 ASN A O 1
ATOM 2337 N N . THR A 1 318 ? 35.666 -16.459 -24.049 1.00 52.50 318 THR A N 1
ATOM 2338 C CA . THR A 1 318 ? 36.490 -16.972 -25.164 1.00 52.50 318 THR A CA 1
ATOM 2339 C C . THR A 1 318 ? 37.953 -17.227 -24.749 1.00 52.50 318 THR A C 1
ATOM 2341 O O . THR A 1 318 ? 38.756 -17.684 -25.558 1.00 52.50 318 THR A O 1
ATOM 2344 N N . TYR A 1 319 ? 38.304 -16.995 -23.477 1.00 48.19 319 TYR A N 1
ATOM 2345 C CA . TYR A 1 319 ? 39.610 -17.336 -22.895 1.00 48.19 319 TYR A CA 1
ATOM 2346 C C . TYR A 1 319 ? 39.483 -18.373 -21.765 1.00 48.19 319 TYR A C 1
ATOM 2348 O O . TYR A 1 319 ? 39.855 -18.099 -20.627 1.00 48.19 319 TYR A O 1
ATOM 2356 N N . ASN A 1 320 ? 38.970 -19.564 -22.087 1.00 40.16 320 ASN A N 1
ATOM 2357 C CA . ASN A 1 320 ? 39.234 -20.818 -21.364 1.00 40.16 320 ASN A CA 1
ATOM 2358 C C . ASN A 1 320 ? 39.247 -21.994 -22.342 1.00 40.16 320 ASN A C 1
ATOM 2360 O O . ASN A 1 320 ? 38.253 -22.145 -23.086 1.00 40.16 320 ASN A O 1
#

Sequence (320 aa):
MAQVTYSCITKKGETTTTEDCSTKVSCYQGVCWDTSYPSDTDFAKAVAAKEAAREAGVYGSDGELFGGEDESCRKGYGGIKNCCGKSGGAETNFSIMGQVATSVGGGLASYGSKYMYDFAYNNAEWVKQGASALGASAPSAPTLSFGVYGLSYAVGGAAAVPATGMLGGPVYALGNGFYFDPYSFAIAVAIQVVMELKSCEPEEQQLGMHRGANLCHFVGSYCSKKVFGACLETTEAYCCYNSILAKIINEQGKPQIGKGWGTPESPSCGGFTVEEFQQIDFSALDLSEFVDDIMNATVLPEVEDIQSDISQKASENTYN

Mean predicted aligned error: 14.73 Å

InterPro domains:
  IPR014121 Type-F conjugative transfer system mating-pair stabilisation protein TraN [PF06986] (3-89)
  IPR014121 Type-F conjugative transfer system mating-pair stabilisation protein TraN [PF06986] (191-273)

pLDDT: mean 73.16, std 16.76, range [38.62, 98.38]

Solvent-accessible surface area (backbone atoms only — not comparable to full-atom values): 18141 Å² total; per-residue (Å²): 136,84,86,82,85,84,86,79,84,89,64,83,84,78,85,76,86,72,84,76,64,73,86,36,48,55,68,61,94,90,48,70,45,77,65,70,66,70,87,60,62,64,59,53,50,50,52,49,52,52,48,50,53,50,49,40,73,55,63,26,84,85,56,36,30,56,47,34,45,76,44,57,25,46,34,25,68,89,64,76,30,63,32,71,48,70,34,79,55,58,50,28,35,21,61,54,31,37,58,50,21,71,75,68,80,53,92,52,47,77,55,38,49,68,66,34,26,31,66,58,47,98,42,65,61,47,35,48,37,48,34,51,76,49,67,55,80,44,99,78,40,63,74,42,72,41,53,66,68,18,37,29,37,17,45,68,24,61,86,46,49,62,86,45,28,98,79,70,30,69,50,46,78,76,52,75,9,34,30,36,18,65,52,55,24,58,75,38,56,78,51,54,58,52,42,72,72,49,73,56,54,72,66,20,50,49,50,10,12,39,48,48,67,58,16,50,48,82,62,39,67,44,71,76,34,70,56,96,88,42,69,43,25,35,34,38,21,30,29,34,26,50,21,48,58,36,35,47,50,48,72,61,35,28,64,72,76,71,49,71,48,64,44,44,94,52,60,43,27,63,48,28,39,71,73,58,49,72,69,43,64,70,88,77,54,84,54,63,72,45,45,52,50,52,55,72,65,49,80,73,74,55,71,67,59,56,50,51,53,51,53,50,56,54,58,61,67,70,73,122

Foldseek 3Di:
DDDDDDDDDPDDDDDDPDDPQVVAWDDDPNDIDGNPDDPPCVVVLVVLVVVQVVQCVLVVPVLFGLFWDKAKWKAFQVRQFGLQAADAFQAFQLRQQLVQCVVPVDDLNPQTDLFFRLVLDPDLSSVLSRCVSSVVQDCPGDWGAGGQFQKIFQSNFPVRADCAGPVRHGWADPGRRIIGHVVSNVVPVVVVVVCVSNVTDPRSVSSSHLVNSVFKDWQAKDQPDDDPNDRRMMMTMITGTRGPSSVQCCVQLCVQQVHGQDHRVDGDRTHDRPVSSVSGDSVPGDCVVVVVSVVVSDPPPDVVVVVVVVVVVVVVVVPD

Organism: NCBI:txid76759

Secondary structure (DSSP, 8-state):
----------SPPP------GGGSEEEETTEEEE--S---HHHHHHHHHHHHHHHHHHHGGGSEES--EEEEEEEEGGGTEE-----S----HHHHHHHHHHHHTSSGGG-S-SSB-GGGSS-HHHHHHHHHHTT---TTPPEEEEGGGTEEEETTGGGG--SB-TTS-B-EEEETTEEE-HHHHHT-HHHHHHHHHHT--HHHHHHHHHHHTT-EEEEEEEEEEEETTEEEEEEEEEEE-SBHHHHHHHHHHGGGGT---EETTEE----EEHHHHHTS-GGG---HHHHHHHHHH--PPPHHHHHHHHHHHHHHTT--